Protein AF-0000000087470545 (afdb_homodimer)

Solvent-accessible surface area (backbone atoms only — not comparable to full-atom values): 12170 Å² total; per-residue (Å²): 128,80,77,73,66,50,76,41,87,70,46,72,43,30,20,37,19,49,32,61,38,84,83,52,60,33,33,40,37,21,10,52,58,9,37,29,36,33,25,37,68,86,69,46,81,71,47,74,77,42,80,39,100,50,53,22,38,20,46,28,48,36,67,79,68,50,31,36,37,34,33,54,56,37,28,42,34,40,37,48,71,51,84,87,52,76,70,47,72,48,78,76,51,96,30,47,42,37,23,42,30,45,37,58,71,74,67,37,36,39,39,22,9,57,69,13,28,38,34,38,70,131,80,79,73,65,51,76,43,86,69,44,74,44,31,20,37,19,48,32,61,37,84,81,52,59,32,33,40,37,22,10,52,59,9,38,31,36,34,25,38,68,86,68,44,80,72,47,75,78,42,84,38,98,51,52,22,38,19,46,26,48,36,67,79,68,48,29,34,39,34,34,53,55,36,28,42,33,38,38,47,70,51,84,88,51,78,69,46,71,46,78,75,52,97,30,48,42,36,24,43,29,46,36,58,71,74,68,38,36,39,39,21,9,58,70,13,27,38,34,38,68

Organism: NCBI:txid62062

pLDDT: mean 91.37, std 9.55, range [33.69, 98.12]

Nearest PDB structures (foldseek):
  5n4a-assembly1_A  TM=9.247E-01  e=3.344E-12  Chlamydomonas reinhardtii
  6r60-assembly2_C  TM=8.171E-01  e=3.538E-07  Nostoc punctiforme
  2ymu-assembly2_B  TM=8.362E-01  e=2.186E-06  Nostoc punctiforme
  7bid-assembly1_A  TM=8.303E-01  e=2.186E-06  synthetic construct
  8ovj-assembly1_Sg  TM=8.467E-01  e=8.344E-05  Leishmania major strain Friedlin

Foldseek 3Di:
DPPDDDDAPDDDADWQEKDADPVRQKMWTWFQQFWIWIAGSVGHTDDIDTGDNGGWNEKEAFLVNQWMWTFDWQKIKIGGVDPPDDIDMDGDDPGGWRYWYADNPPRKIWIDDDVHDIDID/DPPDDDDAPDDDADWQEKDADPVRQKMWTWFQQFWIWIAGSVGHTDDIDTRDNGGKNEKEAFLVNQWMWTFDWQKIKIDGVDPPDDIDMDGDDPGGWRYWYADNPPRKIWIDDDVHDIDID

Sequence (242 aa):
MGRIEKSVEAHKGAVLAGRWNYDGTALITAGEDGQIKIWSKTGMLRSTLAQQGSPVYSVAWGPDSDRILYTSGRLLIIKPLQPSAKLLQWKAHDGIILKVDWNSVNDLILSSGEDCKYKVKMGRIEKSVEAHKGAVLAGRWNYDGTALITAGEDGQIKIWSKTGMLRSTLAQQGSPVYSVAWGPDSDRILYTSGRLLIIKPLQPSAKLLQWKAHDGIILKVDWNSVNDLILSSGEDCKYKVK

Secondary structure (DSSP, 8-state):
-----EEEE--SS-EEEEEE-TTSSEEEEEETTSEEEEEETTS-EEEEEEE-SS----EEE-TTSSEEEEEETTEEEEEESSTTS--EEEE--SS-EEEEEE-TTT-PEEEEETTSEEEE-/-----EEEE--SS-EEEEEE-TTSSEEEEEETTSEEEEEETTS-EEEEEEE-SS----EEE-TTSSEEEEEETTEEEEEESSTTS--EEEE--SS-EEEEEE-TTT-PEEEEETTSEEEE-

Radius of gyration: 16.39 Å; Cα contacts (8 Å, |Δi|>4): 752; chains: 2; bounding box: 54×44×38 Å

Structure (mmCIF, N/CA/C/O backbone):
data_AF-0000000087470545-model_v1
#
loop_
_entity.id
_entity.type
_entity.pdbx_description
1 polymer 'Uncharacterized protein'
#
loop_
_atom_site.group_PDB
_atom_site.id
_atom_site.type_symbol
_atom_site.label_atom_id
_atom_site.label_alt_id
_atom_site.label_comp_id
_atom_site.label_asym_id
_atom_site.label_entity_id
_atom_site.label_seq_id
_atom_site.pdbx_PDB_ins_code
_atom_site.Cartn_x
_atom_site.Cartn_y
_atom_site.Cartn_z
_atom_site.occupancy
_atom_site.B_iso_or_equiv
_atom_site.auth_seq_id
_atom_site.auth_comp_id
_atom_site.auth_asym_id
_atom_site.auth_atom_id
_atom_site.pdbx_PDB_model_num
ATOM 1 N N . MET A 1 1 ? -28.734 5.828 -3.109 1 33.69 1 MET A N 1
ATOM 2 C CA . MET A 1 1 ? -28.531 4.418 -3.441 1 33.69 1 MET A CA 1
ATOM 3 C C . MET A 1 1 ? -27.234 3.893 -2.855 1 33.69 1 MET A C 1
ATOM 5 O O . MET A 1 1 ? -26.188 4.543 -2.969 1 33.69 1 MET A O 1
ATOM 9 N N . GLY A 1 2 ? -27.281 3.129 -1.859 1 47.56 2 GLY A N 1
ATOM 10 C CA . GLY A 1 2 ? -26.297 2.684 -0.883 1 47.56 2 GLY A CA 1
ATOM 11 C C . GLY A 1 2 ? -25.047 2.119 -1.517 1 47.56 2 GLY A C 1
ATOM 12 O O . GLY A 1 2 ? -25.125 1.395 -2.512 1 47.56 2 GLY A O 1
ATOM 13 N N . ARG A 1 3 ? -24.078 2.834 -1.722 1 58.19 3 ARG A N 1
ATOM 14 C CA . ARG A 1 3 ? -22.875 2.559 -2.494 1 58.19 3 ARG A CA 1
ATOM 15 C C . ARG A 1 3 ? -22.422 1.11 -2.314 1 58.19 3 ARG A C 1
ATOM 17 O O . ARG A 1 3 ? -22.406 0.596 -1.194 1 58.19 3 ARG A O 1
ATOM 24 N N . ILE A 1 4 ? -22.75 0.188 -3.33 1 62.66 4 ILE A N 1
ATOM 25 C CA . ILE A 1 4 ? -22.484 -1.246 -3.342 1 62.66 4 ILE A CA 1
ATOM 26 C C . ILE A 1 4 ? -21.047 -1.506 -2.922 1 62.66 4 ILE A C 1
ATOM 28 O O . ILE A 1 4 ? -20.109 -0.926 -3.486 1 62.66 4 ILE A O 1
ATOM 32 N N . GLU A 1 5 ? -20.859 -2.107 -1.7 1 82.62 5 GLU A N 1
ATOM 33 C CA . GLU A 1 5 ? -19.594 -2.629 -1.185 1 82.62 5 GLU A CA 1
ATOM 34 C C . GLU A 1 5 ? -19.469 -4.129 -1.446 1 82.62 5 GLU A C 1
ATOM 36 O O . GLU A 1 5 ? -20.406 -4.887 -1.205 1 82.62 5 GLU A O 1
ATOM 41 N N . LYS A 1 6 ? -18.562 -4.508 -2.273 1 90.69 6 LYS A N 1
ATOM 42 C CA . LYS A 1 6 ? -18.188 -5.906 -2.451 1 90.69 6 LYS A CA 1
ATOM 43 C C . LYS A 1 6 ? -17.172 -6.344 -1.396 1 90.69 6 LYS A C 1
ATOM 45 O O . LYS A 1 6 ? -16.25 -5.594 -1.067 1 90.69 6 LYS A O 1
ATOM 50 N N . SER A 1 7 ? -17.359 -7.512 -0.794 1 94.19 7 SER A N 1
ATOM 51 C CA . SER A 1 7 ? -16.438 -8.117 0.174 1 94.19 7 SER A CA 1
ATOM 52 C C . SER A 1 7 ? -16.016 -9.508 -0.268 1 94.19 7 SER A C 1
ATOM 54 O O . SER A 1 7 ? -16.859 -10.344 -0.623 1 94.19 7 SER A O 1
ATOM 56 N N . VAL A 1 8 ? -14.789 -9.773 -0.333 1 96.12 8 VAL A N 1
ATOM 57 C CA . VAL A 1 8 ? -14.258 -11.031 -0.849 1 96.12 8 VAL A CA 1
ATOM 58 C C . VAL A 1 8 ? -13.344 -11.68 0.194 1 96.12 8 VAL A C 1
ATOM 60 O O . VAL A 1 8 ? -12.477 -11.008 0.76 1 96.12 8 VAL A O 1
ATOM 63 N N . GLU A 1 9 ? -13.547 -12.938 0.52 1 95.62 9 GLU A N 1
ATOM 64 C CA . GLU A 1 9 ? -12.594 -13.711 1.312 1 95.62 9 GLU A CA 1
ATOM 65 C C . GLU A 1 9 ? -11.328 -14.008 0.514 1 95.62 9 GLU A C 1
ATOM 67 O O . GLU A 1 9 ? -11.328 -14.867 -0.366 1 95.62 9 GLU A O 1
ATOM 72 N N . ALA A 1 10 ? -10.312 -13.359 0.841 1 95.81 10 ALA A N 1
ATOM 73 C CA . ALA A 1 10 ? -9.188 -13.305 -0.095 1 95.81 10 ALA A CA 1
ATOM 74 C C . ALA A 1 10 ? -8.047 -14.211 0.36 1 95.81 10 ALA A C 1
ATOM 76 O O . ALA A 1 10 ? -7.336 -14.781 -0.466 1 95.81 10 ALA A O 1
ATOM 77 N N . HIS A 1 11 ? -7.801 -14.32 1.651 1 96.12 11 HIS A N 1
ATOM 78 C CA . HIS A 1 11 ? -6.613 -15.008 2.137 1 96.12 11 HIS A CA 1
ATOM 79 C C . HIS A 1 11 ? -6.906 -15.773 3.424 1 96.12 11 HIS A C 1
ATOM 81 O O . HIS A 1 11 ? -7.898 -15.5 4.102 1 96.12 11 HIS A O 1
ATOM 87 N N . LYS A 1 12 ? -6.004 -16.828 3.594 1 94.19 12 LYS A N 1
ATOM 88 C CA . LYS A 1 12 ? -5.973 -17.453 4.91 1 94.19 12 LYS A CA 1
ATOM 89 C C . LYS A 1 12 ? -5.113 -16.656 5.883 1 94.19 12 LYS A C 1
ATOM 91 O O . LYS A 1 12 ? -3.889 -16.781 5.891 1 94.19 12 LYS A O 1
ATOM 96 N N . GLY A 1 13 ? -5.797 -15.68 6.629 1 95.44 13 GLY A N 1
ATOM 97 C CA . GLY A 1 13 ? -5.133 -14.719 7.492 1 95.44 13 GLY A CA 1
ATOM 98 C C . GLY A 1 13 ? -5.312 -13.281 7.031 1 95.44 13 GLY A C 1
ATOM 99 O O . GLY A 1 13 ? -6.125 -13.008 6.148 1 95.44 13 GLY A O 1
ATOM 100 N N . ALA A 1 14 ? -4.578 -12.43 7.621 1 96.88 14 ALA A N 1
ATOM 101 C CA . ALA A 1 14 ? -4.734 -11.008 7.324 1 96.88 14 ALA A CA 1
ATOM 102 C C . ALA A 1 14 ? -4.344 -10.703 5.879 1 96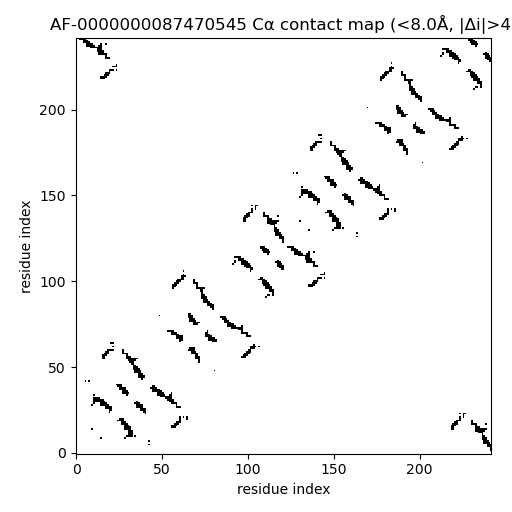.88 14 ALA A C 1
ATOM 104 O O . ALA A 1 14 ? -3.375 -11.266 5.363 1 96.88 14 ALA A O 1
ATOM 105 N N . VAL A 1 15 ? -5.082 -9.844 5.238 1 97.75 15 VAL A N 1
ATOM 106 C CA . VAL A 1 15 ? -4.703 -9.273 3.949 1 97.75 15 VAL A CA 1
ATOM 107 C C . VAL A 1 15 ? -3.82 -8.047 4.168 1 97.75 15 VAL A C 1
ATOM 109 O O . VAL A 1 15 ? -4.297 -7.004 4.621 1 97.75 15 VAL A O 1
ATOM 112 N N . LEU A 1 16 ? -2.561 -8.148 3.807 1 97.75 16 LEU A N 1
ATOM 113 C CA . LEU A 1 16 ? -1.554 -7.168 4.203 1 97.75 16 LEU A CA 1
ATOM 114 C C . LEU A 1 16 ? -1.358 -6.117 3.111 1 97.75 16 LEU A C 1
ATOM 116 O O . LEU A 1 16 ? -0.819 -5.039 3.371 1 97.75 16 LEU A O 1
ATOM 120 N N . ALA A 1 17 ? -1.753 -6.477 1.925 1 98.12 17 ALA A N 1
ATOM 121 C CA . ALA A 1 17 ? -1.599 -5.555 0.801 1 98.12 17 ALA A CA 1
ATOM 122 C C . ALA A 1 17 ? -2.727 -5.73 -0.21 1 98.12 17 ALA A C 1
ATOM 124 O O . ALA A 1 17 ? -3.307 -6.812 -0.323 1 98.12 17 ALA A O 1
ATOM 125 N N . GLY A 1 18 ? -2.975 -4.688 -0.961 1 97.5 18 GLY A N 1
ATOM 126 C CA . GLY A 1 18 ? -3.963 -4.629 -2.027 1 97.5 18 GLY A CA 1
ATOM 127 C C . GLY A 1 18 ? -3.779 -3.436 -2.947 1 97.5 18 GLY A C 1
ATOM 128 O O . GLY A 1 18 ? -3.531 -2.32 -2.484 1 97.5 18 GLY A O 1
ATOM 129 N N . ARG A 1 19 ? -3.873 -3.693 -4.191 1 97.12 19 ARG A N 1
ATOM 130 C CA . ARG A 1 19 ? -3.697 -2.617 -5.164 1 97.12 19 ARG A CA 1
ATOM 131 C C . ARG A 1 19 ? -4.562 -2.848 -6.398 1 97.12 19 ARG A C 1
ATOM 133 O O . ARG A 1 19 ? -4.625 -3.961 -6.918 1 97.12 19 ARG A O 1
ATOM 140 N N . TRP A 1 20 ? -5.16 -1.755 -6.82 1 94.44 20 TRP A N 1
ATOM 141 C CA . TRP A 1 20 ? -5.719 -1.735 -8.172 1 94.44 20 TRP A CA 1
ATOM 142 C C . TRP A 1 20 ? -4.613 -1.632 -9.211 1 94.44 20 TRP A C 1
ATOM 144 O O . TRP A 1 20 ? -3.605 -0.951 -9 1 94.44 20 TRP A O 1
ATOM 154 N N . ASN A 1 21 ? -4.883 -2.295 -10.336 1 92.31 21 ASN A N 1
ATOM 155 C CA . ASN A 1 21 ? -4.023 -1.93 -11.453 1 92.31 21 ASN A CA 1
ATOM 156 C C . ASN A 1 21 ? -4.426 -0.589 -12.055 1 92.31 21 ASN A C 1
ATOM 158 O O . ASN A 1 21 ? -5.445 -0.012 -11.672 1 92.31 21 ASN A O 1
ATOM 162 N N . TYR A 1 22 ? -3.594 -0.131 -12.953 1 86.5 22 TYR A N 1
ATOM 163 C CA . TYR A 1 22 ? -3.713 1.249 -13.414 1 86.5 22 TYR A CA 1
ATOM 164 C C . TYR A 1 22 ? -5.09 1.51 -14.008 1 86.5 22 TYR A C 1
ATOM 166 O O . TYR A 1 22 ? -5.742 2.502 -13.672 1 86.5 22 TYR A O 1
ATOM 174 N N . ASP A 1 23 ? -5.598 0.6 -14.797 1 87.06 23 ASP A N 1
ATOM 175 C CA . ASP A 1 23 ? -6.848 0.857 -15.508 1 87.06 23 ASP A CA 1
ATOM 176 C C . ASP A 1 23 ? -8.047 0.387 -14.695 1 87.06 23 ASP A C 1
ATOM 178 O O . ASP A 1 23 ? -9.188 0.473 -15.148 1 87.06 23 ASP A O 1
ATOM 182 N N . GLY A 1 24 ? -7.785 -0.151 -13.516 1 89.56 24 GLY A N 1
ATOM 183 C CA . GLY A 1 24 ? -8.859 -0.493 -12.602 1 89.56 24 GLY A CA 1
ATOM 184 C C . GLY A 1 24 ? -9.602 -1.761 -12.992 1 89.56 24 GLY A C 1
ATOM 185 O O . GLY A 1 24 ? -10.75 -1.965 -12.594 1 89.56 24 GLY A O 1
ATOM 186 N N . THR A 1 25 ? -8.953 -2.664 -13.773 1 91.06 25 THR A N 1
ATOM 187 C CA . THR A 1 25 ? -9.625 -3.863 -14.273 1 91.06 25 THR A CA 1
ATOM 188 C C . THR A 1 25 ? -9.25 -5.078 -13.422 1 91.06 25 THR A C 1
ATOM 190 O O . THR A 1 25 ? -9.891 -6.125 -13.516 1 91.06 25 THR A O 1
ATOM 193 N N . ALA A 1 26 ? -8.266 -4.902 -12.602 1 93.69 26 ALA A N 1
ATOM 194 C CA . ALA A 1 26 ? -7.812 -6.008 -11.766 1 93.69 26 ALA A CA 1
ATOM 195 C C . ALA A 1 26 ? -7.273 -5.5 -10.43 1 93.69 26 ALA A C 1
ATOM 197 O O . ALA A 1 26 ? -6.914 -4.328 -10.305 1 93.69 26 ALA A O 1
ATOM 198 N N . LEU A 1 27 ? -7.332 -6.484 -9.477 1 95.38 27 LEU A N 1
ATOM 199 C CA . LEU A 1 27 ? -6.781 -6.254 -8.148 1 95.38 27 LEU A CA 1
ATOM 200 C C . LEU A 1 27 ? -5.734 -7.305 -7.801 1 95.38 27 LEU A C 1
ATOM 202 O O . LEU A 1 27 ? -5.895 -8.484 -8.133 1 95.38 27 LEU A O 1
ATOM 206 N N . ILE A 1 28 ? -4.66 -6.828 -7.188 1 97.06 28 ILE A N 1
ATOM 207 C CA . ILE A 1 28 ? -3.693 -7.77 -6.633 1 97.06 28 ILE A CA 1
ATOM 208 C C . ILE A 1 28 ? -3.701 -7.68 -5.109 1 97.06 28 ILE A C 1
ATOM 210 O O . ILE A 1 28 ? -3.816 -6.586 -4.547 1 97.06 28 ILE A O 1
ATOM 214 N N . THR A 1 29 ? -3.734 -8.797 -4.398 1 97.81 29 THR A N 1
ATOM 215 C CA . THR A 1 29 ? -3.662 -8.836 -2.941 1 97.81 29 THR A CA 1
ATOM 216 C C . THR A 1 29 ? -2.498 -9.703 -2.48 1 97.81 29 THR A C 1
ATOM 218 O O . THR A 1 29 ? -2.049 -10.594 -3.213 1 97.81 29 THR A O 1
ATOM 221 N N . ALA A 1 30 ? -2.004 -9.406 -1.33 1 97.69 30 ALA A N 1
ATOM 222 C CA . ALA A 1 30 ? -1.008 -10.219 -0.635 1 97.69 30 ALA A CA 1
ATOM 223 C C . ALA A 1 30 ? -1.371 -10.391 0.837 1 97.69 30 ALA A C 1
ATOM 225 O O . ALA A 1 30 ? -2.033 -9.531 1.424 1 97.69 30 ALA A O 1
ATOM 226 N N . GLY A 1 31 ? -0.902 -11.492 1.371 1 96.5 31 GLY A N 1
ATOM 227 C CA . GLY A 1 31 ? -1.385 -11.766 2.715 1 96.5 31 GLY A CA 1
ATOM 228 C C . GLY A 1 31 ? -0.366 -12.484 3.58 1 96.5 31 GLY A C 1
ATOM 229 O O . GLY A 1 31 ? 0.763 -12.727 3.148 1 96.5 31 GLY A O 1
ATOM 230 N N . GLU A 1 32 ? -0.83 -12.703 4.762 1 95.75 32 GLU A N 1
ATOM 231 C CA . GLU A 1 32 ? -0.058 -13.438 5.762 1 95.75 32 GLU A CA 1
ATOM 232 C C . GLU A 1 32 ? 0.159 -14.883 5.34 1 95.75 32 GLU A C 1
ATOM 234 O O . GLU A 1 32 ? 1.078 -15.547 5.824 1 95.75 32 GLU A O 1
ATOM 239 N N . ASP A 1 33 ? -0.663 -15.398 4.5 1 94 33 ASP A N 1
ATOM 240 C CA . ASP A 1 33 ? -0.56 -16.781 4.039 1 94 33 ASP A CA 1
ATOM 241 C C . ASP A 1 33 ? 0.567 -16.938 3.021 1 94 33 ASP A C 1
ATOM 243 O O . ASP A 1 33 ? 0.815 -18.047 2.529 1 94 33 ASP A O 1
ATOM 247 N N . GLY A 1 34 ? 1.212 -15.852 2.613 1 94.81 34 GLY A N 1
ATOM 248 C CA . GLY A 1 34 ? 2.346 -15.891 1.704 1 94.81 34 GLY A CA 1
ATOM 249 C C . GLY A 1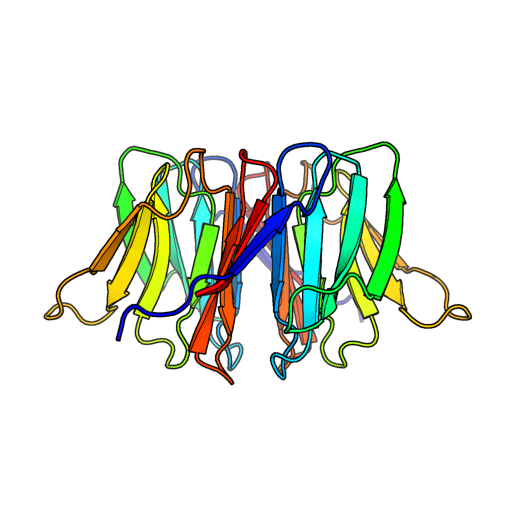 34 ? 1.938 -15.953 0.244 1 94.81 34 GLY A C 1
ATOM 250 O O . GLY A 1 34 ? 2.771 -16.203 -0.628 1 94.81 34 GLY A O 1
ATOM 251 N N . GLN A 1 35 ? 0.692 -15.727 0.02 1 95.5 35 GLN A N 1
ATOM 252 C CA . GLN A 1 35 ? 0.202 -15.781 -1.354 1 95.5 35 GLN A CA 1
ATOM 253 C C . GLN A 1 35 ? 0.027 -14.383 -1.937 1 95.5 35 GLN A C 1
ATOM 255 O O . GLN A 1 35 ? -0.265 -13.438 -1.208 1 95.5 35 GLN A O 1
ATOM 260 N N . ILE A 1 36 ? 0.274 -14.328 -3.219 1 97.25 36 ILE A N 1
ATOM 261 C CA . ILE A 1 36 ? -0.104 -13.172 -4.031 1 97.25 36 ILE A CA 1
ATOM 262 C C . ILE A 1 36 ? -1.157 -13.586 -5.059 1 97.25 36 ILE A C 1
ATOM 264 O O . ILE A 1 36 ? -0.954 -14.539 -5.812 1 97.25 36 ILE A O 1
ATOM 268 N N . LYS A 1 37 ? -2.254 -12.883 -5.027 1 96.94 37 LYS A N 1
ATOM 269 C CA . LYS A 1 37 ? -3.389 -13.273 -5.859 1 96.94 37 LYS A CA 1
ATOM 270 C C . LYS A 1 37 ? -3.848 -12.109 -6.734 1 96.94 37 LYS A C 1
ATOM 272 O O . LYS A 1 37 ? -3.834 -10.953 -6.301 1 96.94 37 LYS A O 1
ATOM 277 N N . ILE A 1 38 ? -4.289 -12.453 -7.902 1 96.5 38 ILE A N 1
ATOM 278 C CA . ILE A 1 38 ? -4.883 -11.477 -8.812 1 96.5 38 ILE A CA 1
ATOM 279 C C . ILE A 1 38 ? -6.375 -11.766 -8.969 1 96.5 38 ILE A C 1
ATOM 281 O O . ILE A 1 38 ? -6.777 -12.914 -9.156 1 96.5 38 ILE A O 1
ATOM 285 N N . TRP A 1 39 ? -7.094 -10.719 -8.891 1 97.19 39 TRP A N 1
ATOM 286 C CA . TRP A 1 39 ? -8.555 -10.797 -8.953 1 97.19 39 TRP A CA 1
ATOM 287 C C . TRP A 1 39 ? -9.086 -9.953 -10.109 1 97.19 39 TRP A C 1
ATOM 289 O O . TRP A 1 39 ? -8.523 -8.906 -10.43 1 97.19 39 TRP A O 1
ATOM 299 N N . SER A 1 40 ? -10.211 -10.359 -10.625 1 95.31 40 SER A N 1
ATOM 300 C CA . SER A 1 40 ? -10.938 -9.508 -11.562 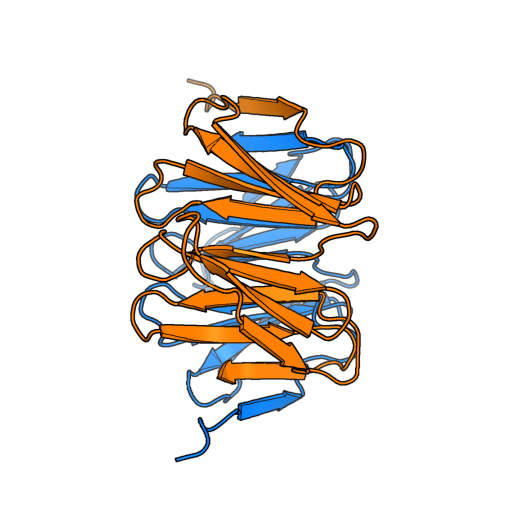1 95.31 40 SER A CA 1
ATOM 301 C C . SER A 1 40 ? -11.648 -8.367 -10.836 1 95.31 40 SER A C 1
ATOM 303 O O . SER A 1 40 ? -11.773 -8.383 -9.609 1 95.31 40 SER A O 1
ATOM 305 N N . LYS A 1 41 ? -12.07 -7.465 -11.555 1 91.31 41 LYS A N 1
ATOM 306 C CA . LYS A 1 41 ? -12.805 -6.332 -11.016 1 91.31 41 LYS A CA 1
ATOM 307 C C . LYS A 1 41 ? -14.062 -6.797 -10.281 1 91.31 41 LYS A C 1
ATOM 309 O O . LYS A 1 41 ? -14.484 -6.168 -9.305 1 91.31 41 LYS A O 1
ATOM 314 N N . THR A 1 42 ? -14.547 -7.914 -10.703 1 90.94 42 THR A N 1
ATOM 315 C CA . THR A 1 42 ? -15.797 -8.398 -10.133 1 90.94 42 THR A CA 1
ATOM 316 C C . THR A 1 42 ? -15.531 -9.328 -8.953 1 90.94 42 THR A C 1
ATOM 318 O O . THR A 1 42 ? -16.469 -9.883 -8.367 1 90.94 42 THR A O 1
ATOM 321 N N . GLY A 1 43 ? -14.289 -9.547 -8.617 1 93.62 43 GLY A N 1
ATOM 322 C CA . GLY A 1 43 ? -13.969 -10.297 -7.414 1 93.62 43 GLY A CA 1
ATOM 323 C C . GLY A 1 43 ? -13.688 -11.766 -7.684 1 93.62 43 GLY A C 1
ATOM 324 O O . GLY A 1 43 ? -13.664 -12.578 -6.754 1 93.62 43 GLY A O 1
ATOM 325 N N . MET A 1 44 ? -13.508 -12.078 -8.938 1 95.5 44 MET A N 1
ATOM 326 C CA . MET A 1 44 ? -13.148 -13.445 -9.281 1 95.5 44 MET A CA 1
ATOM 327 C C . MET A 1 44 ? -11.633 -13.633 -9.242 1 95.5 44 MET A C 1
ATOM 329 O O . MET A 1 44 ? -10.883 -12.797 -9.75 1 95.5 44 MET A O 1
ATOM 333 N N . LEU A 1 45 ? -11.25 -14.773 -8.656 1 96.19 45 LEU A N 1
ATOM 334 C CA . LEU A 1 45 ? -9.82 -15.07 -8.625 1 96.19 45 LEU A CA 1
ATOM 335 C C . LEU A 1 45 ? -9.305 -15.438 -10.008 1 96.19 45 LEU A C 1
ATOM 337 O O . LEU A 1 45 ? -9.797 -16.375 -10.633 1 96.19 45 LEU A O 1
ATOM 341 N N . ARG A 1 46 ? -8.32 -14.711 -10.438 1 95.12 46 ARG A N 1
ATOM 342 C CA . ARG A 1 46 ? -7.758 -14.953 -11.758 1 95.12 46 ARG A CA 1
ATOM 343 C C . ARG A 1 46 ? -6.512 -15.828 -11.664 1 95.12 46 ARG A C 1
ATOM 345 O O . ARG A 1 46 ? -6.305 -16.703 -12.508 1 95.12 46 ARG A O 1
ATOM 352 N N . SER A 1 47 ? -5.68 -15.547 -10.727 1 93.19 47 SER A N 1
ATOM 353 C CA . SER A 1 47 ? -4.402 -16.234 -10.625 1 93.19 47 SER A CA 1
ATOM 354 C C . SER A 1 47 ? -3.834 -16.141 -9.211 1 93.19 47 SER A C 1
ATOM 356 O O . SER A 1 47 ? -4.176 -15.227 -8.461 1 93.19 47 SER A O 1
ATOM 358 N N . THR A 1 48 ? -3.055 -17.078 -8.82 1 93.25 48 THR A N 1
ATOM 359 C CA . THR A 1 48 ? -2.201 -17.047 -7.637 1 93.25 48 THR A CA 1
ATOM 360 C C . THR A 1 48 ? -0.727 -17.078 -8.031 1 93.25 48 THR A C 1
ATOM 362 O O . THR A 1 48 ? -0.277 -18.016 -8.688 1 93.25 48 THR A O 1
ATOM 365 N N . LEU A 1 49 ? 0.033 -16.094 -7.762 1 87.75 49 LEU A N 1
ATOM 366 C CA . LEU A 1 49 ? 1.367 -15.898 -8.32 1 87.75 49 LEU A CA 1
ATOM 367 C C . LEU A 1 49 ? 2.432 -16.469 -7.395 1 87.75 49 LEU A C 1
ATOM 369 O O . LEU A 1 49 ? 3.457 -16.984 -7.859 1 87.75 49 LEU A O 1
ATOM 373 N N . ALA A 1 50 ? 2.479 -16.016 -6.148 1 74 50 ALA A N 1
ATOM 374 C CA . ALA A 1 50 ? 3.564 -16.438 -5.262 1 74 50 ALA A CA 1
ATOM 375 C C . ALA A 1 50 ? 3.027 -17.203 -4.062 1 74 50 ALA A C 1
ATOM 377 O O . ALA A 1 50 ? 1.923 -16.938 -3.584 1 74 50 ALA A O 1
ATOM 378 N N . GLN A 1 51 ? 3.68 -18.25 -3.945 1 70.19 51 GLN A N 1
ATOM 379 C CA . GLN A 1 51 ? 3.535 -18.969 -2.684 1 70.19 51 GLN A CA 1
ATOM 380 C C . GLN A 1 51 ? 4.879 -19.109 -1.974 1 70.19 51 GLN A C 1
ATOM 382 O O . GLN A 1 51 ? 5.758 -19.844 -2.439 1 70.19 51 GLN A O 1
ATOM 387 N N . GLN A 1 52 ? 4.977 -18.031 -1.16 1 74.62 52 GLN A N 1
ATOM 388 C CA . GLN A 1 52 ? 6.18 -18.203 -0.352 1 74.62 52 GLN A CA 1
ATOM 389 C C . GLN A 1 52 ? 5.828 -18.469 1.108 1 74.62 52 GLN A C 1
ATOM 391 O O . GLN A 1 52 ? 4.695 -18.234 1.533 1 74.62 52 GLN A O 1
ATOM 396 N N . GLY A 1 53 ? 6.41 -19.344 1.674 1 83.38 53 GLY A N 1
ATOM 397 C CA . GLY A 1 53 ? 6.207 -19.812 3.037 1 83.38 53 GLY A CA 1
ATOM 398 C C . GLY A 1 53 ? 6.152 -18.688 4.051 1 83.38 53 GLY A C 1
ATOM 399 O O . GLY A 1 53 ? 5.816 -18.906 5.215 1 83.38 53 GLY A O 1
ATOM 400 N N . SER A 1 54 ? 6.418 -17.406 3.701 1 91.69 54 SER A N 1
ATOM 401 C CA . SER A 1 54 ? 6.41 -16.281 4.637 1 91.69 54 SER A CA 1
ATOM 402 C C . SER A 1 54 ? 5.438 -15.195 4.188 1 91.69 54 SER A C 1
ATOM 404 O O . SER A 1 54 ? 5.086 -15.117 3.01 1 91.69 54 SER A O 1
ATOM 406 N N . PRO A 1 55 ? 4.965 -14.383 5.137 1 94.94 55 PRO A N 1
ATOM 407 C CA . PRO A 1 55 ? 4.035 -13.305 4.789 1 94.94 55 PRO A CA 1
ATOM 408 C C . PRO A 1 55 ? 4.59 -12.367 3.725 1 94.94 55 PRO A C 1
ATOM 410 O O . PRO A 1 55 ? 5.789 -12.07 3.725 1 94.94 55 PRO A O 1
ATOM 413 N N . VAL A 1 56 ? 3.771 -11.906 2.842 1 96.69 56 VAL A N 1
ATOM 414 C CA . VAL A 1 56 ? 4.078 -10.852 1.883 1 96.69 56 VAL A CA 1
ATOM 415 C C . VAL A 1 56 ? 3.438 -9.539 2.336 1 96.69 56 VAL A C 1
ATOM 417 O O . VAL A 1 56 ? 2.219 -9.375 2.248 1 96.69 56 VAL A O 1
ATOM 420 N N . TYR A 1 57 ? 4.219 -8.57 2.643 1 97 57 TYR A N 1
ATOM 421 C CA . TYR A 1 57 ? 3.717 -7.379 3.312 1 97 57 TYR A CA 1
ATOM 422 C C . TYR A 1 57 ? 3.211 -6.359 2.299 1 97 57 TYR A C 1
ATOM 424 O O . TYR A 1 57 ? 2.35 -5.535 2.615 1 97 57 TYR A O 1
ATOM 432 N N . SER A 1 58 ? 3.787 -6.375 1.145 1 97.94 58 SER A N 1
ATOM 433 C CA . SER A 1 58 ? 3.385 -5.371 0.166 1 97.94 58 SER A CA 1
ATOM 434 C C . SER A 1 58 ? 3.588 -5.875 -1.259 1 97.94 58 SER A C 1
ATOM 436 O O . SER A 1 58 ? 4.473 -6.695 -1.513 1 97.94 58 SER A O 1
ATOM 438 N N . VAL A 1 59 ? 2.75 -5.336 -2.133 1 97.5 59 VAL A N 1
ATOM 439 C CA . VAL A 1 59 ? 2.799 -5.648 -3.557 1 97.5 59 VAL A CA 1
ATOM 440 C C . VAL A 1 59 ? 2.344 -4.438 -4.367 1 97.5 59 VAL A C 1
ATOM 442 O O . VAL A 1 59 ? 1.534 -3.637 -3.896 1 97.5 59 VAL A O 1
ATOM 445 N N . ALA A 1 60 ? 2.842 -4.254 -5.5 1 97.06 60 ALA A N 1
ATOM 446 C CA . ALA A 1 60 ? 2.463 -3.182 -6.414 1 97.06 60 ALA A CA 1
ATOM 447 C C . ALA A 1 60 ? 2.561 -3.641 -7.867 1 97.06 60 ALA A C 1
ATOM 449 O O . ALA A 1 60 ? 3.383 -4.496 -8.203 1 97.06 60 ALA A O 1
ATOM 450 N N . TRP A 1 61 ? 1.694 -3.059 -8.672 1 95.75 61 TRP A N 1
ATOM 451 C CA . TRP A 1 61 ? 1.78 -3.289 -10.109 1 95.75 61 TRP A CA 1
ATOM 452 C C . TRP A 1 61 ? 2.953 -2.523 -10.711 1 95.75 61 TRP A C 1
ATOM 454 O O . TRP A 1 61 ? 3.225 -1.384 -10.328 1 95.75 61 TRP A O 1
ATOM 464 N N . GLY A 1 62 ? 3.572 -3.145 -11.641 1 94.19 62 GLY A N 1
ATOM 465 C CA . GLY A 1 62 ? 4.496 -2.402 -12.484 1 94.19 62 GLY A CA 1
ATOM 466 C C . GLY A 1 62 ? 3.797 -1.476 -13.461 1 94.19 62 GLY A C 1
ATOM 467 O O . GLY A 1 62 ? 2.568 -1.499 -13.578 1 94.19 62 GLY A O 1
ATOM 468 N N . PRO A 1 63 ? 4.59 -0.631 -14.148 1 88.19 63 PRO A N 1
ATOM 469 C CA . PRO A 1 63 ? 4.02 0.388 -15.031 1 88.19 63 PRO A CA 1
ATOM 470 C C . PRO A 1 63 ? 3.207 -0.212 -16.188 1 88.19 63 PRO A C 1
ATOM 472 O O . PRO A 1 63 ? 2.254 0.408 -16.656 1 88.19 63 PRO A O 1
ATOM 475 N N . ASP A 1 64 ? 3.516 -1.389 -16.641 1 83.19 64 ASP A N 1
ATOM 476 C CA . ASP A 1 64 ? 2.811 -1.972 -17.781 1 83.19 64 ASP A CA 1
ATOM 477 C C . ASP A 1 64 ? 1.908 -3.121 -17.344 1 83.19 64 ASP A C 1
ATOM 479 O O . ASP A 1 64 ? 1.401 -3.877 -18.172 1 83.19 64 ASP A O 1
ATOM 483 N N . SER A 1 65 ? 1.712 -3.342 -16.094 1 82.56 65 SER A N 1
ATOM 484 C CA . SER A 1 65 ? 0.873 -4.355 -15.461 1 82.56 65 SER A CA 1
ATOM 485 C C . SER A 1 65 ? 1.3 -5.762 -15.875 1 82.56 65 SER A C 1
ATOM 487 O O . SER A 1 65 ? 0.511 -6.703 -15.789 1 82.56 65 SER A O 1
ATOM 489 N N . ASP A 1 66 ? 2.523 -5.871 -16.438 1 87.88 66 ASP A N 1
ATOM 490 C CA . ASP A 1 66 ? 3.037 -7.18 -16.828 1 87.88 66 ASP A CA 1
ATOM 491 C C . ASP A 1 66 ? 4.023 -7.715 -15.789 1 87.88 66 ASP A C 1
ATOM 493 O O . ASP A 1 66 ? 4.559 -8.812 -15.945 1 87.88 66 ASP A O 1
ATOM 497 N N . ARG A 1 67 ? 4.262 -6.977 -14.875 1 93.5 67 ARG A N 1
ATOM 498 C CA . ARG A 1 67 ? 5.117 -7.367 -13.766 1 93.5 67 ARG A CA 1
ATOM 499 C C . ARG A 1 67 ? 4.555 -6.863 -12.438 1 93.5 67 ARG A C 1
ATOM 501 O O . ARG A 1 67 ? 3.799 -5.887 -12.406 1 93.5 67 ARG A O 1
ATOM 508 N N . ILE A 1 68 ? 4.988 -7.547 -11.398 1 95.19 68 ILE A N 1
ATOM 509 C CA . ILE A 1 68 ? 4.641 -7.078 -10.062 1 95.19 68 ILE A CA 1
ATOM 510 C C . ILE A 1 68 ? 5.91 -6.914 -9.227 1 95.19 68 ILE A C 1
ATOM 512 O O . ILE A 1 68 ? 6.93 -7.555 -9.5 1 95.19 68 ILE A O 1
ATOM 516 N N . LEU A 1 69 ? 5.863 -5.984 -8.305 1 96.62 69 LEU A N 1
ATOM 517 C CA . LEU A 1 69 ? 6.867 -5.758 -7.273 1 96.62 69 LEU A CA 1
ATOM 518 C C . LEU A 1 69 ? 6.348 -6.195 -5.906 1 96.62 69 LEU A C 1
ATOM 520 O O . LEU A 1 69 ? 5.234 -5.832 -5.516 1 96.62 69 LEU A O 1
ATOM 524 N N . TYR A 1 70 ? 7.051 -7.043 -5.199 1 97 70 TYR A N 1
ATOM 525 C CA . TYR A 1 70 ? 6.633 -7.418 -3.855 1 97 70 TYR A CA 1
ATOM 526 C C . TYR A 1 70 ? 7.836 -7.625 -2.945 1 97 70 TYR A C 1
ATOM 528 O O . TYR A 1 70 ? 8.984 -7.555 -3.396 1 97 70 TYR A O 1
ATOM 536 N N . THR A 1 71 ? 7.527 -7.773 -1.688 1 96 71 THR A N 1
ATOM 537 C CA . THR A 1 71 ? 8.578 -7.812 -0.678 1 96 71 THR A CA 1
ATOM 538 C C . THR A 1 71 ? 8.75 -9.227 -0.128 1 96 71 THR A C 1
ATOM 540 O O . THR A 1 71 ? 7.777 -9.977 -0.015 1 96 71 THR A O 1
ATOM 543 N N . SER A 1 72 ? 9.922 -9.594 0.238 1 93 72 SER A N 1
ATOM 544 C CA . SER A 1 72 ? 10.297 -10.781 1.009 1 93 72 SER A CA 1
ATOM 545 C C . SER A 1 72 ? 11.383 -10.453 2.025 1 93 72 SER A C 1
ATOM 547 O O . SER A 1 72 ? 12.57 -10.484 1.7 1 93 72 SER A O 1
ATOM 549 N N . GLY A 1 73 ? 10.898 -10.219 3.262 1 91.94 73 GLY A N 1
ATOM 550 C CA . GLY A 1 73 ? 11.859 -9.742 4.242 1 91.94 73 GLY A CA 1
ATOM 551 C C . GLY A 1 73 ? 12.469 -8.398 3.873 1 91.94 73 GLY A C 1
ATOM 552 O O . GLY A 1 73 ? 11.766 -7.391 3.805 1 91.94 73 GLY A O 1
ATOM 553 N N . ARG A 1 74 ? 13.805 -8.523 3.518 1 93.69 74 ARG A N 1
ATOM 554 C CA . ARG A 1 74 ? 14.531 -7.305 3.188 1 93.69 74 ARG A CA 1
ATOM 555 C C . ARG A 1 74 ? 14.711 -7.164 1.68 1 93.69 74 ARG A C 1
ATOM 557 O O . ARG A 1 74 ? 15.398 -6.258 1.213 1 93.69 74 ARG A O 1
ATOM 564 N N . LEU A 1 75 ? 14.086 -8.016 0.976 1 94.12 75 LEU A N 1
ATOM 565 C CA . LEU A 1 75 ? 14.281 -8.07 -0.468 1 94.12 75 LEU A CA 1
ATOM 566 C C . LEU A 1 75 ? 13.102 -7.441 -1.201 1 94.12 75 LEU A C 1
ATOM 568 O O . LEU A 1 75 ? 11.953 -7.621 -0.799 1 94.12 75 LEU A O 1
ATOM 572 N N . LEU A 1 76 ? 13.484 -6.746 -2.23 1 96.62 76 LEU A N 1
ATOM 573 C CA . LEU A 1 76 ? 12.523 -6.41 -3.271 1 96.62 76 LEU A CA 1
ATOM 574 C C . LEU A 1 76 ? 12.586 -7.41 -4.418 1 96.62 76 LEU A C 1
ATOM 576 O O . LEU A 1 76 ? 13.672 -7.812 -4.836 1 96.62 76 LEU A O 1
ATOM 580 N N . ILE A 1 77 ? 11.438 -7.816 -4.859 1 95.06 77 ILE A N 1
ATOM 581 C CA . ILE A 1 77 ? 11.375 -8.805 -5.926 1 95.06 77 ILE A CA 1
ATOM 582 C C . ILE A 1 77 ? 10.469 -8.297 -7.047 1 95.06 77 ILE A C 1
ATOM 584 O O . ILE A 1 77 ? 9.336 -7.875 -6.797 1 95.06 77 ILE A O 1
ATOM 588 N N . ILE A 1 78 ? 10.977 -8.281 -8.242 1 95.06 78 ILE A N 1
ATOM 589 C CA . ILE A 1 78 ? 10.156 -8.039 -9.422 1 95.06 78 ILE A CA 1
ATOM 590 C C . ILE A 1 78 ? 9.891 -9.352 -10.148 1 95.06 78 ILE A C 1
ATOM 592 O O . ILE A 1 78 ? 10.82 -10.055 -10.539 1 95.06 78 ILE A O 1
ATOM 596 N N . LYS A 1 79 ? 8.641 -9.609 -10.305 1 93.62 79 LYS A N 1
ATOM 597 C CA . LYS A 1 79 ? 8.219 -10.844 -10.969 1 93.62 79 LYS A CA 1
ATOM 598 C C . LYS A 1 79 ? 7.418 -10.539 -12.234 1 93.62 79 LYS A C 1
ATOM 600 O O . LYS A 1 79 ? 6.352 -9.922 -12.164 1 93.62 79 LYS A O 1
ATOM 605 N N . PRO A 1 80 ? 7.953 -11.031 -13.391 1 92.31 80 PRO A N 1
ATOM 606 C CA . PRO A 1 80 ? 7.117 -10.953 -14.594 1 92.31 80 PRO A CA 1
ATOM 607 C C . PRO A 1 80 ? 5.902 -11.883 -14.516 1 92.31 80 PRO A C 1
ATOM 609 O O . PRO A 1 80 ? 5.984 -12.969 -13.945 1 92.31 80 PRO A O 1
ATOM 612 N N . LEU A 1 81 ? 4.809 -11.453 -15.023 1 89.75 81 LEU A N 1
ATOM 613 C CA . LEU A 1 81 ? 3.604 -12.266 -15.016 1 89.75 81 LEU A CA 1
ATOM 614 C C . LEU A 1 81 ? 3.623 -13.273 -16.156 1 89.75 81 LEU A C 1
ATOM 616 O O . LEU A 1 81 ? 2.85 -14.234 -16.172 1 89.75 81 LEU A O 1
ATOM 620 N N . GLN A 1 82 ? 4.453 -13.016 -17.062 1 83.81 82 GLN A N 1
ATOM 621 C CA . GLN A 1 82 ? 4.668 -13.969 -18.141 1 83.81 82 GLN A CA 1
ATOM 622 C C . GLN A 1 82 ? 5.648 -15.062 -17.719 1 83.81 82 GLN A C 1
ATOM 624 O O . GLN A 1 82 ? 6.684 -14.773 -17.125 1 83.81 82 GLN A O 1
ATOM 629 N N . PRO A 1 83 ? 5.328 -16.281 -17.906 1 74.25 83 PRO A N 1
ATOM 630 C CA . PRO A 1 83 ? 6.078 -17.438 -17.406 1 74.25 83 PRO A CA 1
ATOM 631 C C . PRO A 1 83 ? 7.531 -17.453 -17.875 1 74.25 83 PRO A C 1
ATOM 633 O O . PRO A 1 83 ? 8.414 -17.906 -17.156 1 74.25 83 PRO A O 1
ATOM 636 N N . SER A 1 84 ? 7.895 -16.938 -18.906 1 77.81 84 SER A N 1
ATOM 637 C CA . SER A 1 84 ? 9.219 -17.188 -19.469 1 77.81 84 SER A CA 1
ATOM 638 C C . SER A 1 84 ? 10.234 -16.172 -18.953 1 77.81 84 SER A C 1
ATOM 640 O O . SER A 1 84 ? 11.438 -16.328 -19.172 1 77.81 84 SER A O 1
ATOM 642 N N . ALA A 1 85 ? 9.883 -15.344 -18.203 1 79.75 85 ALA A N 1
ATOM 643 C CA . ALA A 1 85 ? 10.812 -14.281 -17.812 1 79.75 85 ALA A CA 1
ATOM 644 C C . ALA A 1 85 ? 11.336 -14.508 -16.406 1 79.75 85 ALA A C 1
ATOM 646 O O . ALA A 1 85 ? 10.625 -15.031 -15.547 1 79.75 85 ALA A O 1
ATOM 647 N N . LYS A 1 86 ? 12.594 -14.203 -16.156 1 87.19 86 LYS A N 1
ATOM 648 C CA . LYS A 1 86 ? 13.258 -14.391 -14.875 1 87.19 86 LYS A CA 1
ATOM 649 C C . LYS A 1 86 ? 12.867 -13.289 -13.891 1 87.19 86 LYS A C 1
ATOM 651 O O . LYS A 1 86 ? 12.68 -12.133 -14.281 1 87.19 86 LYS A O 1
ATOM 656 N N . LEU A 1 87 ? 12.828 -13.68 -12.555 1 89.94 87 LEU A N 1
ATOM 657 C CA . LEU A 1 87 ? 12.562 -12.695 -11.516 1 89.94 87 LEU A CA 1
ATOM 658 C C . LEU A 1 87 ? 13.836 -11.93 -11.156 1 89.94 87 LEU A C 1
ATOM 660 O O . LEU A 1 87 ? 14.938 -12.461 -11.281 1 89.94 87 LEU A O 1
ATOM 664 N N . LEU A 1 88 ? 13.719 -10.688 -10.812 1 93.38 88 LEU A N 1
ATOM 665 C CA . LEU A 1 88 ? 14.781 -9.836 -10.289 1 93.38 88 LEU A CA 1
ATOM 666 C C . LEU A 1 88 ? 14.586 -9.586 -8.797 1 93.38 88 LEU A C 1
ATOM 668 O O . LEU A 1 88 ? 13.461 -9.344 -8.344 1 93.38 88 LEU A O 1
ATOM 672 N N . GLN A 1 89 ? 15.641 -9.75 -8 1 94.75 89 GLN A N 1
ATOM 673 C CA . GLN A 1 89 ? 15.539 -9.453 -6.578 1 94.75 89 GLN A CA 1
ATOM 674 C C . GLN A 1 89 ? 16.812 -8.812 -6.055 1 94.75 89 GLN A C 1
ATOM 676 O O . GLN A 1 89 ? 17.906 -9.086 -6.559 1 94.75 89 GLN A O 1
ATOM 681 N N . TRP A 1 90 ? 16.688 -7.875 -5.074 1 94.69 90 TRP A N 1
ATOM 682 C CA . TRP A 1 90 ? 17.844 -7.242 -4.449 1 94.69 90 TRP A CA 1
ATOM 683 C C . TRP A 1 90 ? 17.516 -6.77 -3.037 1 94.69 90 TRP A C 1
ATOM 685 O O . TRP A 1 90 ? 16.344 -6.602 -2.695 1 94.69 90 TRP A O 1
ATOM 695 N N . LYS A 1 91 ? 18.531 -6.633 -2.223 1 93.75 91 LYS A N 1
ATOM 696 C CA . LYS A 1 91 ? 18.375 -6.07 -0.884 1 93.75 91 LYS A CA 1
ATOM 697 C C . LYS A 1 91 ? 18.219 -4.551 -0.942 1 93.75 91 LYS A C 1
ATOM 699 O O . LYS A 1 91 ? 19.078 -3.859 -1.483 1 93.75 91 LYS A O 1
ATOM 704 N N . ALA A 1 92 ? 17.156 -4.113 -0.437 1 91.81 92 ALA A N 1
ATOM 705 C CA . ALA A 1 92 ? 16.906 -2.678 -0.527 1 91.81 92 ALA A CA 1
ATOM 706 C C . ALA A 1 92 ? 17 -2.016 0.844 1 91.81 92 ALA A C 1
ATOM 708 O O . ALA A 1 92 ? 17.266 -0.814 0.941 1 91.81 92 ALA A O 1
ATOM 709 N N . HIS A 1 93 ? 16.734 -2.664 1.923 1 92.75 93 HIS A N 1
ATOM 710 C CA . HIS A 1 93 ? 16.703 -2.094 3.266 1 92.75 93 HIS A CA 1
ATOM 711 C C . HIS A 1 93 ? 17.453 -2.973 4.254 1 92.75 93 HIS A C 1
ATOM 713 O O . HIS A 1 93 ? 17.734 -4.141 3.969 1 92.75 93 HIS A O 1
ATOM 719 N N . ASP A 1 94 ? 17.797 -2.406 5.375 1 90.25 94 ASP A N 1
ATOM 720 C CA . ASP A 1 94 ? 18.453 -3.168 6.438 1 90.25 94 ASP A CA 1
ATOM 721 C C . ASP A 1 94 ? 17.422 -3.828 7.348 1 90.25 94 ASP A C 1
ATOM 723 O O . ASP A 1 94 ? 17.75 -4.746 8.102 1 90.25 94 ASP A O 1
ATOM 727 N N . GLY A 1 95 ? 16.172 -3.369 7.293 1 91.19 95 GLY A N 1
ATOM 728 C CA . GLY A 1 95 ? 15.039 -3.957 8.008 1 91.19 95 GLY A CA 1
ATOM 729 C C . GLY A 1 95 ? 13.953 -4.473 7.082 1 91.19 95 GLY A C 1
ATOM 730 O O . GLY A 1 95 ? 14.062 -4.359 5.859 1 91.19 95 GLY A O 1
ATOM 731 N N . ILE A 1 96 ? 12.969 -5.098 7.707 1 95.62 96 ILE A N 1
ATOM 732 C CA . ILE A 1 96 ? 11.852 -5.637 6.938 1 95.62 96 ILE A CA 1
ATOM 733 C C . ILE A 1 96 ? 11.195 -4.52 6.133 1 95.62 96 ILE A C 1
ATOM 735 O O . ILE A 1 96 ? 10.977 -3.422 6.648 1 95.62 96 ILE A O 1
ATOM 739 N N . ILE A 1 97 ? 11 -4.809 4.871 1 97.5 97 ILE A N 1
ATOM 740 C CA . ILE A 1 97 ? 10.258 -3.879 4.027 1 97.5 97 ILE A CA 1
ATOM 741 C C . ILE A 1 97 ? 8.758 -4.09 4.223 1 97.5 97 ILE A C 1
ATOM 743 O O . ILE A 1 97 ? 8.258 -5.203 4.059 1 97.5 97 ILE A O 1
ATOM 747 N N . LEU A 1 98 ? 8.039 -3.051 4.551 1 97.81 98 LEU A N 1
ATOM 748 C CA . LEU A 1 98 ? 6.621 -3.15 4.895 1 97.81 98 LEU A CA 1
ATOM 749 C C . LEU A 1 98 ? 5.75 -2.605 3.77 1 97.81 98 LEU A C 1
ATOM 751 O O . LEU A 1 98 ? 4.559 -2.922 3.693 1 97.81 98 LEU A O 1
ATOM 755 N N . LYS A 1 99 ? 6.355 -1.771 2.938 1 97.81 99 LYS A N 1
ATOM 756 C CA . LYS A 1 99 ? 5.566 -1.146 1.88 1 97.81 99 LYS A CA 1
ATOM 757 C C . LYS A 1 99 ? 6.402 -0.931 0.623 1 97.81 99 LYS A C 1
ATOM 759 O O . LYS A 1 99 ? 7.574 -0.552 0.708 1 97.81 99 LYS A O 1
ATOM 764 N N . VAL A 1 100 ? 5.691 -1.08 -0.555 1 98 100 VAL A N 1
ATOM 765 C CA . VAL A 1 100 ? 6.273 -0.708 -1.84 1 98 100 VAL A CA 1
ATOM 766 C C . VAL A 1 100 ? 5.227 -0.008 -2.701 1 98 100 VAL A C 1
ATOM 768 O O . VAL A 1 100 ? 4.023 -0.177 -2.486 1 98 100 VAL A O 1
ATOM 771 N N . ASP A 1 101 ? 5.668 0.763 -3.537 1 97.31 101 ASP A N 1
ATOM 772 C CA . ASP A 1 101 ? 4.879 1.378 -4.602 1 97.31 101 ASP A CA 1
ATOM 773 C C . ASP A 1 101 ? 5.715 1.563 -5.867 1 97.31 101 ASP A C 1
ATOM 775 O O . ASP A 1 101 ? 6.941 1.682 -5.797 1 97.31 101 ASP A O 1
ATOM 779 N N . TRP A 1 102 ? 5.086 1.502 -6.973 1 95.88 102 TRP A N 1
ATOM 780 C CA . TRP A 1 102 ? 5.746 1.664 -8.266 1 95.88 102 TRP A CA 1
ATOM 781 C C . TRP A 1 102 ? 4.988 2.658 -9.141 1 95.88 102 TRP A C 1
ATOM 783 O O . TRP A 1 102 ? 3.883 2.373 -9.602 1 95.88 102 TRP A O 1
ATOM 793 N N . ASN A 1 103 ? 5.574 3.756 -9.344 1 92.31 103 ASN A N 1
ATOM 794 C CA . ASN A 1 103 ? 4.914 4.801 -10.117 1 92.31 103 ASN A CA 1
ATOM 795 C C . ASN A 1 103 ? 5 4.523 -11.617 1 92.31 103 ASN A C 1
ATOM 797 O O . ASN A 1 103 ? 6.09 4.348 -12.164 1 92.31 103 ASN A O 1
ATOM 801 N N . SER A 1 104 ? 3.855 4.617 -12.266 1 87.44 104 SER A N 1
ATOM 802 C CA . SER A 1 104 ? 3.805 4.227 -13.672 1 87.44 104 SER A CA 1
ATOM 803 C C . SER A 1 104 ? 4.277 5.359 -14.578 1 87.44 104 SER A C 1
ATOM 805 O O . SER A 1 104 ? 4.645 5.125 -15.734 1 87.44 104 SER A O 1
ATOM 807 N N . VAL A 1 105 ? 4.246 6.543 -14.047 1 85.38 105 VAL A N 1
ATOM 808 C CA . VAL A 1 105 ? 4.586 7.703 -14.867 1 85.38 105 VAL A CA 1
ATOM 809 C C . VAL A 1 105 ? 6.102 7.852 -14.953 1 85.38 105 VAL A C 1
ATOM 811 O O . VAL A 1 105 ? 6.656 8.016 -16.031 1 85.38 105 VAL A O 1
ATOM 814 N N . ASN A 1 106 ? 6.816 7.66 -13.938 1 85.75 106 ASN A N 1
ATOM 815 C CA . ASN A 1 106 ? 8.25 7.918 -13.961 1 85.75 106 ASN A CA 1
ATOM 816 C C . ASN A 1 106 ? 9.055 6.641 -13.742 1 85.75 106 ASN A C 1
ATOM 818 O O . ASN A 1 106 ? 10.289 6.668 -13.734 1 85.75 106 ASN A O 1
ATOM 822 N N . ASP A 1 107 ? 8.422 5.535 -13.484 1 91 107 ASP A N 1
ATOM 823 C CA . ASP A 1 107 ? 9.008 4.207 -13.344 1 91 107 ASP A CA 1
ATOM 824 C C . ASP A 1 107 ? 9.883 4.121 -12.086 1 91 107 ASP A C 1
ATOM 826 O O . ASP A 1 107 ? 10.883 3.4 -12.07 1 91 107 ASP A O 1
ATOM 830 N N . LEU A 1 108 ? 9.57 4.902 -11.07 1 93.06 108 LEU A N 1
ATOM 831 C CA . LEU A 1 108 ? 10.32 4.875 -9.812 1 93.06 108 LEU A CA 1
ATOM 832 C C . LEU A 1 108 ? 9.664 3.938 -8.812 1 93.06 108 LEU A C 1
ATOM 834 O O . LEU A 1 108 ? 8.43 3.893 -8.711 1 93.06 108 LEU A O 1
ATOM 838 N N . ILE A 1 109 ? 10.555 3.24 -8.078 1 95.81 109 ILE A N 1
ATOM 839 C CA . ILE A 1 109 ? 10.117 2.342 -7.012 1 95.81 109 ILE A CA 1
ATOM 840 C C . ILE A 1 109 ? 10.297 3.021 -5.656 1 95.81 109 ILE A C 1
ATOM 842 O O . ILE A 1 109 ? 11.352 3.605 -5.383 1 95.81 109 ILE A O 1
ATOM 846 N N . LEU A 1 110 ? 9.211 3.014 -4.898 1 96.81 110 LEU A N 1
ATOM 847 C CA . LEU A 1 110 ? 9.234 3.436 -3.504 1 96.81 110 LEU A CA 1
ATOM 848 C C . LEU A 1 110 ? 9.211 2.229 -2.57 1 96.81 110 LEU A C 1
ATOM 850 O O . LEU A 1 110 ? 8.438 1.289 -2.785 1 96.81 110 LEU A O 1
ATOM 854 N N . SER A 1 111 ? 10.133 2.195 -1.583 1 97.75 111 SER A N 1
ATOM 855 C CA . SER A 1 111 ? 10.094 1.184 -0.533 1 97.75 111 SER A CA 1
ATOM 856 C C . SER A 1 111 ? 10.266 1.812 0.847 1 97.75 111 SER A C 1
ATOM 858 O O . SER A 1 111 ? 10.922 2.844 0.988 1 97.75 111 SER A O 1
ATOM 860 N N . SER A 1 112 ? 9.625 1.208 1.839 1 97.38 112 SER A N 1
ATOM 861 C CA . SER A 1 112 ? 9.719 1.666 3.221 1 97.38 112 SER A CA 1
ATOM 862 C C . SER A 1 112 ? 9.523 0.513 4.199 1 97.38 112 SER A C 1
ATOM 864 O O . SER A 1 112 ? 9.008 -0.542 3.828 1 97.38 112 SER A O 1
ATOM 866 N N . GLY A 1 113 ? 9.977 0.824 5.434 1 96.81 113 GLY A N 1
ATOM 867 C CA . GLY A 1 113 ? 9.781 -0.269 6.375 1 96.81 113 GLY A CA 1
ATOM 868 C C . GLY A 1 113 ? 10.289 0.045 7.77 1 96.81 113 GLY A C 1
ATOM 869 O O . GLY A 1 113 ? 10.102 1.157 8.266 1 96.81 113 GLY A O 1
ATOM 870 N N . GLU A 1 114 ? 10.812 -0.959 8.367 1 96.31 114 GLU A N 1
ATOM 871 C CA . GLU A 1 114 ? 11.125 -0.937 9.797 1 96.31 114 GLU A CA 1
ATOM 872 C C . GLU A 1 114 ? 12.359 -0.084 10.078 1 96.31 114 GLU A C 1
ATOM 874 O O . GLU A 1 114 ? 12.617 0.278 11.227 1 96.31 114 GLU A O 1
ATOM 879 N N . ASP A 1 115 ? 13.117 0.257 9.109 1 93.94 115 ASP A N 1
ATOM 880 C CA . ASP A 1 115 ? 14.328 1.044 9.312 1 93.94 115 ASP A CA 1
ATOM 881 C C . ASP A 1 115 ? 14.008 2.533 9.414 1 93.94 115 ASP A C 1
ATOM 883 O O . ASP A 1 115 ? 14.914 3.371 9.438 1 93.94 115 ASP A O 1
ATOM 887 N N . CYS A 1 116 ? 12.797 2.938 9.32 1 95 116 CYS A N 1
ATOM 888 C CA . CYS A 1 116 ? 12.273 4.281 9.547 1 95 116 CYS A CA 1
ATOM 889 C C . CYS A 1 116 ? 12.531 5.172 8.336 1 95 116 CYS A C 1
ATOM 891 O O . CYS A 1 116 ? 12.344 6.387 8.406 1 95 116 CYS A O 1
ATOM 893 N N . LYS A 1 117 ? 12.883 4.527 7.266 1 94.81 117 LYS A N 1
ATOM 894 C CA . LYS A 1 117 ? 13.219 5.262 6.051 1 94.81 117 LYS A CA 1
ATOM 895 C C . LYS A 1 117 ? 12.32 4.852 4.891 1 94.81 117 LYS A C 1
ATOM 897 O O . LYS A 1 117 ? 11.75 3.76 4.895 1 94.81 117 LYS A O 1
ATOM 902 N N . TYR A 1 118 ? 12.148 5.805 4.043 1 96.44 118 TYR A N 1
ATOM 903 C CA . TYR A 1 118 ? 11.734 5.352 2.721 1 96.44 118 TYR A CA 1
ATOM 904 C C . TYR A 1 118 ? 12.859 5.523 1.707 1 96.44 118 TYR A C 1
ATOM 906 O O . TYR A 1 118 ? 13.75 6.359 1.895 1 96.44 118 TYR A O 1
ATOM 914 N N . LYS A 1 119 ? 12.875 4.738 0.658 1 96.12 119 LYS A N 1
ATOM 915 C CA . LYS A 1 119 ? 13.875 4.777 -0.412 1 96.12 119 LYS A CA 1
ATOM 916 C C . LYS A 1 119 ? 13.203 4.824 -1.782 1 96.12 119 LYS A C 1
ATOM 918 O O . LYS A 1 119 ? 12.148 4.215 -1.987 1 96.12 119 LYS A O 1
ATOM 923 N N . VAL A 1 120 ? 13.812 5.59 -2.621 1 95.19 120 VAL A N 1
ATOM 924 C CA . VAL A 1 120 ? 13.344 5.699 -3.998 1 95.19 120 VAL A CA 1
ATOM 925 C C . VAL A 1 120 ? 14.453 5.305 -4.961 1 95.19 120 VAL A C 1
ATOM 927 O O . VAL A 1 120 ? 15.609 5.703 -4.789 1 95.19 120 VAL A O 1
ATOM 930 N N . LYS A 1 121 ? 14.055 4.473 -5.82 1 91.5 121 LYS A N 1
ATOM 931 C CA . LYS A 1 121 ? 15.008 4.012 -6.828 1 91.5 121 LYS A CA 1
ATOM 932 C C . LYS A 1 121 ? 14.359 3.936 -8.203 1 91.5 121 LYS A C 1
ATOM 934 O O . LYS A 1 121 ? 13.211 3.494 -8.336 1 91.5 121 LYS A O 1
ATOM 939 N N . MET B 1 1 ? 25.781 3.23 -15.07 1 34.75 1 MET B N 1
ATOM 940 C CA . MET B 1 1 ? 25.672 4.316 -14.094 1 34.75 1 MET B CA 1
ATOM 941 C C . MET B 1 1 ? 24.672 3.963 -12.992 1 34.75 1 MET B C 1
ATOM 943 O O . MET B 1 1 ? 23.562 3.512 -13.281 1 34.75 1 MET B O 1
ATOM 947 N N . GLY B 1 2 ? 25.094 3.633 -11.859 1 48.19 2 GLY B N 1
ATOM 948 C CA . GLY B 1 2 ? 24.516 2.977 -10.695 1 48.19 2 GLY B CA 1
ATOM 949 C C . GLY B 1 2 ? 23.219 3.617 -10.227 1 48.19 2 GLY B C 1
ATOM 950 O O . GLY B 1 2 ? 23.094 4.844 -10.25 1 48.19 2 GLY B O 1
ATOM 951 N N . ARG B 1 3 ? 22.109 3.174 -10.547 1 57.97 3 ARG B N 1
ATOM 952 C CA . ARG B 1 3 ? 20.75 3.695 -10.398 1 57.97 3 ARG B CA 1
ATOM 953 C C . ARG B 1 3 ? 20.578 4.398 -9.055 1 57.97 3 ARG B C 1
ATOM 955 O O . ARG B 1 3 ? 20.922 3.838 -8.008 1 57.97 3 ARG B O 1
ATOM 962 N N . ILE B 1 4 ? 20.719 5.801 -9 1 63.09 4 ILE B N 1
ATOM 963 C CA . ILE B 1 4 ? 20.672 6.656 -7.82 1 63.09 4 ILE B CA 1
ATOM 964 C C . ILE B 1 4 ? 19.453 6.305 -6.977 1 63.09 4 ILE B C 1
ATOM 966 O O . ILE B 1 4 ? 18.328 6.301 -7.48 1 63.09 4 ILE B O 1
ATOM 970 N N . GLU B 1 5 ? 19.703 5.672 -5.77 1 82 5 GLU B N 1
ATOM 971 C CA . GLU B 1 5 ? 18.734 5.422 -4.707 1 82 5 GLU B CA 1
ATOM 972 C C . GLU B 1 5 ? 18.75 6.535 -3.668 1 82 5 GLU B C 1
ATOM 974 O O . GLU B 1 5 ? 19.828 6.961 -3.223 1 82 5 GLU B O 1
ATOM 979 N N . LYS B 1 6 ? 17.703 7.312 -3.594 1 90.94 6 LYS B N 1
ATOM 980 C CA . LYS B 1 6 ? 17.5 8.273 -2.516 1 90.94 6 LYS B CA 1
ATOM 981 C C . LYS B 1 6 ? 16.938 7.598 -1.271 1 90.94 6 LYS B C 1
ATOM 983 O O . LYS B 1 6 ? 16.062 6.734 -1.37 1 90.94 6 LYS B O 1
ATOM 988 N N . SER B 1 7 ? 17.469 7.914 -0.082 1 94.19 7 SER B N 1
ATOM 989 C CA . SER B 1 7 ? 17 7.426 1.211 1 94.19 7 SER B CA 1
ATOM 990 C C . SER B 1 7 ? 16.656 8.578 2.15 1 94.19 7 SER B C 1
ATOM 992 O O . SER B 1 7 ? 17.469 9.492 2.326 1 94.19 7 SER B O 1
ATOM 994 N N . VAL B 1 8 ? 15.523 8.617 2.695 1 96.25 8 VAL B N 1
ATOM 995 C CA . VAL B 1 8 ? 15.047 9.727 3.518 1 96.25 8 VAL B CA 1
ATOM 996 C C . VAL B 1 8 ? 14.602 9.203 4.883 1 96.25 8 VAL B C 1
ATOM 998 O O . VAL B 1 8 ? 13.852 8.227 4.965 1 96.25 8 VAL B O 1
ATOM 1001 N N . GLU B 1 9 ? 15.086 9.789 5.973 1 95.69 9 GLU B N 1
ATOM 1002 C CA . GLU B 1 9 ? 14.547 9.531 7.305 1 95.69 9 GLU B CA 1
ATOM 1003 C C . GLU B 1 9 ? 13.156 10.141 7.461 1 95.69 9 GLU B C 1
ATOM 1005 O O . GLU B 1 9 ? 13.023 11.359 7.617 1 95.69 9 GLU B O 1
ATOM 1010 N N . ALA B 1 10 ? 12.195 9.336 7.461 1 95.81 10 ALA B N 1
ATOM 1011 C CA . AL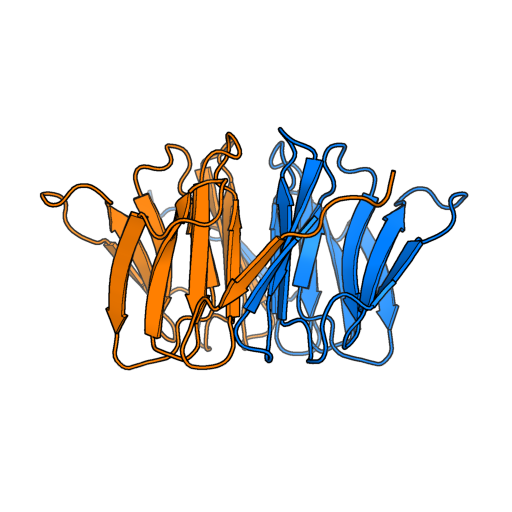A B 1 10 ? 10.844 9.852 7.227 1 95.81 10 ALA B CA 1
ATOM 1012 C C . ALA B 1 10 ? 10.047 9.906 8.523 1 95.81 10 ALA B C 1
ATOM 1014 O O . ALA B 1 10 ? 9.203 10.789 8.703 1 95.81 10 ALA B O 1
ATOM 1015 N N . HIS B 1 11 ? 10.227 8.953 9.406 1 96.06 11 HIS B N 1
ATOM 1016 C CA . HIS B 1 11 ? 9.352 8.836 10.57 1 96.06 11 HIS B CA 1
ATOM 1017 C C . HIS B 1 11 ? 10.133 8.391 11.797 1 96.06 11 HIS B C 1
ATOM 1019 O O . HIS B 1 11 ? 11.25 7.867 11.68 1 96.06 11 HIS B O 1
ATOM 1025 N N . LYS B 1 12 ? 9.5 8.781 12.977 1 94.06 12 LYS B N 1
ATOM 1026 C CA . LYS B 1 12 ? 9.969 8.172 14.219 1 94.06 12 LYS B CA 1
ATOM 1027 C C . LYS B 1 12 ? 9.336 6.801 14.43 1 94.06 12 LYS B C 1
ATOM 1029 O O . LYS B 1 12 ? 8.195 6.699 14.891 1 94.06 12 LYS B O 1
ATOM 1034 N N . GLY B 1 13 ? 10.047 5.727 13.93 1 95.38 13 GLY B N 1
ATOM 1035 C CA . GLY B 1 13 ? 9.539 4.363 13.891 1 95.38 13 GLY B CA 1
ATOM 1036 C C . GLY B 1 13 ? 9.359 3.836 12.484 1 95.38 13 GLY B C 1
ATOM 1037 O O . GLY B 1 13 ? 9.812 4.457 11.516 1 95.38 13 GLY B O 1
ATOM 1038 N N . ALA B 1 14 ? 8.719 2.736 12.391 1 96.88 14 ALA B N 1
ATOM 1039 C CA . ALA B 1 14 ? 8.562 2.092 11.094 1 96.88 14 ALA B CA 1
ATOM 1040 C C . ALA B 1 14 ? 7.711 2.939 10.156 1 96.88 14 ALA B C 1
ATOM 1042 O O . ALA B 1 14 ? 6.723 3.541 10.586 1 96.88 14 ALA B O 1
ATOM 1043 N N . VAL B 1 15 ? 8.086 3 8.906 1 97.75 15 VAL B N 1
ATOM 1044 C CA . VAL B 1 15 ? 7.246 3.561 7.848 1 97.75 15 VAL B CA 1
ATOM 1045 C C . VAL B 1 15 ? 6.305 2.484 7.305 1 97.75 15 VAL B C 1
ATOM 1047 O O . VAL B 1 15 ? 6.742 1.553 6.629 1 97.75 15 VAL B O 1
ATOM 1050 N N . LEU B 1 16 ? 5.02 2.639 7.562 1 97.69 16 LEU B N 1
ATOM 1051 C CA . LEU B 1 16 ? 4.055 1.57 7.344 1 97.69 16 LEU B CA 1
ATOM 1052 C C . LEU B 1 16 ? 3.391 1.706 5.977 1 97.69 16 LEU B C 1
ATOM 1054 O O . LEU B 1 16 ? 2.814 0.744 5.465 1 97.69 16 LEU B O 1
ATOM 1058 N N . ALA B 1 17 ? 3.453 2.893 5.449 1 98.06 17 ALA B N 1
ATOM 1059 C CA . ALA B 1 17 ? 2.834 3.139 4.148 1 98.06 17 ALA B CA 1
ATOM 1060 C C . ALA B 1 17 ? 3.613 4.188 3.359 1 98.06 17 ALA B C 1
ATOM 1062 O O . ALA B 1 17 ? 4.281 5.043 3.943 1 98.06 17 ALA B O 1
ATOM 1063 N N . GLY B 1 18 ? 3.465 4.137 2.057 1 97.5 18 GLY B N 1
ATOM 1064 C CA . GLY B 1 18 ? 4.062 5.055 1.1 1 97.5 18 GLY B CA 1
ATOM 1065 C C . GLY B 1 18 ? 3.434 4.973 -0.279 1 97.5 18 GLY B C 1
ATOM 1066 O O . GLY B 1 18 ? 3.184 3.879 -0.788 1 97.5 18 GLY B O 1
ATOM 1067 N N . ARG B 1 19 ? 3.176 6.098 -0.819 1 97.12 19 ARG B N 1
ATOM 1068 C CA . ARG B 1 19 ? 2.555 6.129 -2.139 1 97.12 19 ARG B CA 1
ATOM 1069 C C . ARG B 1 19 ? 3.025 7.34 -2.938 1 97.12 19 ARG B C 1
ATOM 1071 O O . ARG B 1 19 ? 3.092 8.453 -2.406 1 97.12 19 ARG B O 1
ATOM 1078 N N . TRP B 1 20 ? 3.289 7.078 -4.188 1 94.44 20 TRP B N 1
ATOM 1079 C CA . TRP B 1 20 ? 3.402 8.172 -5.145 1 94.44 20 TRP B CA 1
ATOM 1080 C C . TRP B 1 20 ? 2.027 8.742 -5.488 1 94.44 20 TRP B C 1
ATOM 1082 O O . TRP B 1 20 ? 1.047 7.996 -5.574 1 94.44 20 TRP B O 1
ATOM 1092 N N . ASN B 1 21 ? 2.041 10.047 -5.695 1 92.19 21 ASN B N 1
ATOM 1093 C CA . ASN B 1 21 ? 0.835 10.539 -6.352 1 92.19 21 ASN B CA 1
ATOM 1094 C C . ASN B 1 21 ? 0.834 10.219 -7.844 1 92.19 21 ASN B C 1
ATOM 1096 O O . ASN B 1 21 ? 1.826 9.711 -8.375 1 92.19 21 ASN B O 1
ATOM 1100 N N . TYR B 1 22 ? -0.295 10.492 -8.453 1 86.69 22 TYR B N 1
ATOM 1101 C CA . TYR B 1 22 ? -0.525 9.984 -9.797 1 86.69 22 TYR B CA 1
ATOM 1102 C C . TYR B 1 22 ? 0.552 10.477 -10.758 1 86.69 22 TYR B C 1
ATOM 1104 O O . TYR B 1 22 ? 1.117 9.688 -11.523 1 86.69 22 TYR B O 1
ATOM 1112 N N . ASP B 1 23 ? 0.923 11.727 -10.688 1 86.94 23 ASP B N 1
ATOM 1113 C CA . ASP B 1 23 ? 1.846 12.289 -11.672 1 86.94 23 ASP B CA 1
ATOM 1114 C C . ASP B 1 23 ? 3.295 12.141 -11.211 1 86.94 23 ASP B C 1
ATOM 1116 O O . ASP B 1 23 ? 4.215 12.602 -11.883 1 86.94 23 ASP B O 1
ATOM 1120 N N . GLY B 1 24 ? 3.484 11.539 -10.055 1 89.38 24 GLY B N 1
ATOM 1121 C CA . GLY B 1 24 ? 4.828 11.219 -9.602 1 89.38 24 GLY B CA 1
ATOM 1122 C C . GLY B 1 24 ? 5.586 12.422 -9.078 1 89.38 24 GLY B C 1
ATOM 1123 O O . GLY B 1 24 ? 6.816 12.414 -9.031 1 89.38 24 GLY B O 1
ATOM 1124 N N . THR B 1 25 ? 4.879 13.5 -8.641 1 90.94 25 THR B N 1
ATOM 1125 C CA . THR B 1 25 ? 5.531 14.734 -8.211 1 90.94 25 THR B CA 1
ATOM 1126 C C . THR B 1 25 ? 5.617 14.805 -6.691 1 90.94 25 THR B C 1
ATOM 1128 O O . THR B 1 25 ? 6.344 15.633 -6.141 1 90.94 25 THR B O 1
ATOM 1131 N N . ALA B 1 26 ? 4.906 13.922 -6.055 1 93.69 26 ALA B N 1
ATOM 1132 C CA . ALA B 1 26 ? 4.898 13.914 -4.598 1 93.69 26 ALA B CA 1
ATOM 1133 C C . ALA B 1 26 ? 4.727 12.492 -4.055 1 93.69 26 ALA B C 1
ATOM 1135 O O . ALA B 1 26 ? 4.254 11.609 -4.766 1 93.69 26 ALA B O 1
ATOM 1136 N N . LEU B 1 27 ? 5.223 12.398 -2.785 1 95.38 27 LEU B N 1
ATOM 1137 C CA . LEU B 1 27 ? 5.086 11.156 -2.033 1 95.38 27 LEU B CA 1
ATOM 1138 C C . LEU B 1 27 ? 4.367 11.398 -0.71 1 95.38 27 LEU B C 1
ATOM 1140 O O . LEU B 1 27 ? 4.594 12.422 -0.052 1 95.38 27 LEU B O 1
ATOM 1144 N N . ILE B 1 28 ? 3.469 10.477 -0.389 1 97 28 ILE B N 1
ATOM 1145 C CA . ILE B 1 28 ? 2.869 10.508 0.94 1 97 28 ILE B CA 1
ATOM 1146 C C . ILE B 1 28 ? 3.322 9.289 1.74 1 97 28 ILE B C 1
ATOM 1148 O O . ILE B 1 28 ? 3.441 8.188 1.195 1 97 28 ILE B O 1
ATOM 1152 N N . THR B 1 29 ? 3.736 9.469 2.992 1 97.81 29 THR B N 1
ATOM 1153 C CA . THR B 1 29 ? 4.113 8.375 3.879 1 97.81 29 THR B CA 1
ATOM 1154 C C . THR B 1 29 ? 3.283 8.398 5.156 1 97.81 29 THR B C 1
ATOM 1156 O O . THR B 1 29 ? 2.766 9.453 5.547 1 97.81 29 THR B O 1
ATOM 1159 N N . ALA B 1 30 ? 3.121 7.254 5.738 1 97.56 30 ALA B N 1
ATOM 1160 C CA . ALA B 1 30 ? 2.514 7.094 7.055 1 97.56 30 ALA B CA 1
ATOM 1161 C C . ALA B 1 30 ? 3.328 6.137 7.922 1 97.56 30 ALA B C 1
ATOM 1163 O O . ALA B 1 30 ? 3.996 5.234 7.402 1 97.56 30 ALA B O 1
ATOM 1164 N N . GLY B 1 31 ? 3.232 6.375 9.211 1 96.31 31 GLY B N 1
ATOM 1165 C CA . GLY B 1 31 ? 4.137 5.598 10.039 1 96.31 31 GLY B CA 1
ATOM 1166 C C . GLY B 1 31 ? 3.547 5.246 11.398 1 96.31 31 GLY B C 1
ATOM 1167 O O . GLY B 1 31 ? 2.389 5.559 11.672 1 96.31 31 GLY B O 1
ATOM 1168 N N . GLU B 1 32 ? 4.359 4.535 12.102 1 95.62 32 GLU B N 1
ATOM 1169 C CA . GLU B 1 32 ? 4.043 4.121 13.461 1 95.62 32 GLU B CA 1
ATOM 1170 C C . GLU B 1 32 ? 3.922 5.328 14.391 1 95.62 32 GLU B C 1
ATOM 1172 O O . GLU B 1 32 ? 3.305 5.242 15.453 1 95.62 32 GLU B O 1
ATOM 1177 N N . ASP B 1 33 ? 4.508 6.418 14.039 1 93.75 33 ASP B N 1
ATOM 1178 C CA . ASP B 1 33 ? 4.477 7.625 14.867 1 93.75 33 ASP B CA 1
ATOM 1179 C C . ASP B 1 33 ? 3.129 8.336 14.742 1 93.75 33 ASP B C 1
ATOM 1181 O O . ASP B 1 33 ? 2.908 9.367 15.383 1 93.75 33 ASP B O 1
ATOM 1185 N N . GLY B 1 34 ? 2.244 7.875 13.883 1 94.62 34 GLY B N 1
ATOM 1186 C CA . GLY B 1 34 ? 0.906 8.43 13.742 1 94.62 34 GLY B CA 1
ATOM 1187 C C . GLY B 1 34 ? 0.854 9.633 12.828 1 94.62 34 GLY B C 1
ATOM 1188 O O . GLY B 1 34 ? -0.159 10.336 12.773 1 94.62 34 GLY B O 1
ATOM 1189 N N . GLN B 1 35 ? 1.925 9.844 12.141 1 95.19 35 GLN B N 1
ATOM 1190 C CA . GLN B 1 35 ? 1.978 11 11.242 1 95.19 35 GLN B CA 1
ATOM 1191 C C . GLN B 1 35 ? 1.765 10.578 9.797 1 95.19 35 GLN B C 1
ATOM 1193 O O . GLN B 1 35 ? 2.123 9.469 9.406 1 95.19 35 GLN B O 1
ATOM 1198 N N . ILE B 1 36 ? 1.123 11.477 9.086 1 97 36 ILE B N 1
ATOM 1199 C CA . ILE B 1 36 ? 1.069 11.422 7.629 1 97 36 ILE B CA 1
ATOM 1200 C C . ILE B 1 36 ? 1.812 12.617 7.039 1 97 36 ILE B C 1
ATOM 1202 O O . ILE B 1 36 ? 1.537 13.766 7.395 1 97 36 ILE B O 1
ATOM 1206 N N . LYS B 1 37 ? 2.746 12.312 6.188 1 96.81 37 LYS B N 1
ATOM 1207 C CA . LYS B 1 37 ? 3.621 13.352 5.66 1 96.81 37 LYS B CA 1
ATOM 1208 C C . LYS B 1 37 ? 3.615 13.352 4.133 1 96.81 37 LYS B C 1
ATOM 1210 O O . LYS B 1 37 ? 3.57 12.289 3.506 1 96.81 37 LYS B O 1
ATOM 1215 N N . ILE B 1 38 ? 3.721 14.523 3.6 1 96.38 38 ILE B N 1
ATOM 1216 C CA . ILE B 1 38 ? 3.859 14.695 2.156 1 96.38 38 ILE B CA 1
ATOM 1217 C C . ILE B 1 38 ? 5.258 15.211 1.828 1 96.38 38 ILE B C 1
ATOM 1219 O O . ILE B 1 38 ? 5.746 16.141 2.465 1 96.38 38 ILE B O 1
ATOM 1223 N N . TRP B 1 39 ? 5.805 14.586 0.853 1 97.12 39 TRP B N 1
ATOM 1224 C CA . TRP B 1 39 ? 7.168 14.891 0.428 1 97.12 39 TRP B CA 1
ATOM 1225 C C . TRP B 1 39 ? 7.195 15.32 -1.034 1 97.12 39 TRP B C 1
ATOM 1227 O O . TRP B 1 39 ? 6.418 14.82 -1.851 1 97.12 39 TRP B O 1
ATOM 1237 N N . SER B 1 40 ? 8.156 16.141 -1.361 1 95.25 40 SER B N 1
ATOM 1238 C CA . SER B 1 40 ? 8.43 16.438 -2.766 1 95.25 40 SER B CA 1
ATOM 1239 C C . SER B 1 40 ? 9.156 15.281 -3.441 1 95.25 40 SER B C 1
ATOM 1241 O O . SER B 1 40 ? 9.648 14.367 -2.768 1 95.25 40 SER B O 1
ATOM 1243 N N . LYS B 1 41 ? 9.203 15.32 -4.668 1 91.19 41 LYS B N 1
ATOM 1244 C CA . LYS B 1 41 ? 9.898 14.305 -5.445 1 91.19 41 LYS B CA 1
ATOM 1245 C C . LYS B 1 41 ? 11.375 14.227 -5.059 1 91.19 41 LYS B C 1
ATOM 1247 O O . LYS B 1 41 ? 11.977 13.148 -5.102 1 91.19 41 LYS B O 1
ATOM 1252 N N . THR B 1 42 ? 11.859 15.336 -4.602 1 90.81 42 THR B N 1
ATOM 1253 C CA . THR B 1 42 ? 13.281 15.391 -4.285 1 90.81 42 THR B CA 1
ATOM 1254 C C . THR B 1 42 ? 13.523 15.031 -2.822 1 90.81 42 THR B C 1
ATOM 1256 O O . THR B 1 42 ? 14.664 15.07 -2.35 1 90.81 42 THR B O 1
ATOM 1259 N N . GLY B 1 43 ? 12.5 14.727 -2.078 1 93.56 43 GLY B N 1
ATOM 1260 C CA . GLY B 1 43 ? 12.672 14.227 -0.723 1 93.56 43 GLY B CA 1
ATOM 1261 C C . GLY B 1 43 ? 12.539 15.312 0.331 1 93.56 43 GLY B C 1
ATOM 1262 O O . GLY B 1 43 ? 12.922 15.109 1.485 1 93.56 43 GLY B O 1
ATOM 1263 N N . MET B 1 44 ? 12.039 16.453 -0.095 1 95.44 44 MET B N 1
ATOM 1264 C CA . MET B 1 44 ? 11.797 17.516 0.866 1 95.44 44 MET B CA 1
ATOM 1265 C C . MET B 1 44 ? 10.406 17.375 1.493 1 95.44 44 MET B C 1
ATOM 1267 O O . MET B 1 44 ? 9.43 17.125 0.793 1 95.44 44 MET B O 1
ATOM 1271 N N . LEU B 1 45 ? 10.375 17.594 2.814 1 96.19 45 LEU B N 1
ATOM 1272 C CA . LEU B 1 45 ? 9.086 17.547 3.498 1 96.19 45 LEU B CA 1
ATOM 1273 C C . LEU B 1 45 ? 8.234 18.75 3.141 1 96.19 45 LEU B C 1
ATOM 1275 O O . LEU B 1 45 ? 8.648 19.891 3.363 1 96.19 45 LEU B O 1
ATOM 1279 N N . ARG B 1 46 ? 7.07 18.484 2.646 1 95.06 46 ARG B N 1
ATOM 1280 C CA . ARG B 1 46 ? 6.176 19.562 2.244 1 95.06 46 ARG B CA 1
ATOM 1281 C C . ARG B 1 46 ? 5.156 19.859 3.34 1 95.06 46 ARG B C 1
ATOM 1283 O O . ARG B 1 46 ? 4.828 21.031 3.584 1 95.06 46 ARG B O 1
ATOM 1290 N N . SER B 1 47 ? 4.617 18.844 3.902 1 93.12 47 SER B N 1
ATOM 1291 C CA . SER B 1 47 ? 3.547 19.016 4.879 1 93.12 47 SER B CA 1
ATOM 1292 C C . SER B 1 47 ? 3.428 17.797 5.789 1 93.12 47 SER B C 1
ATOM 1294 O O . SER B 1 47 ? 3.848 16.688 5.422 1 93.12 47 SER B O 1
ATOM 1296 N N . THR B 1 48 ? 2.951 17.969 6.957 1 93.19 48 THR B N 1
ATOM 1297 C CA . THR B 1 48 ? 2.508 16.922 7.875 1 93.19 48 THR B CA 1
ATOM 1298 C C . THR B 1 48 ? 1.008 17.031 8.133 1 93.19 48 THR B C 1
ATOM 1300 O O . THR B 1 48 ? 0.523 18.062 8.594 1 93.19 48 THR B O 1
ATOM 1303 N N . LEU B 1 49 ? 0.213 16.078 7.809 1 87.38 49 LEU B N 1
ATOM 1304 C CA . LEU B 1 49 ? -1.241 16.172 7.758 1 87.38 49 LEU B CA 1
ATOM 1305 C C . LEU B 1 49 ? -1.868 15.664 9.047 1 87.38 49 LEU B C 1
ATOM 1307 O O . LEU B 1 49 ? -2.918 16.156 9.469 1 87.38 49 LEU B O 1
ATOM 1311 N N . ALA B 1 50 ? -1.572 14.445 9.461 1 73.81 50 ALA B N 1
ATOM 1312 C CA . ALA B 1 50 ? -2.254 13.852 10.609 1 73.81 50 ALA B CA 1
ATOM 1313 C C . ALA B 1 50 ? -1.275 13.578 11.75 1 73.81 50 ALA B C 1
ATOM 1315 O O . ALA B 1 50 ? -0.119 13.227 11.508 1 73.81 50 ALA B O 1
ATOM 1316 N N . GLN B 1 51 ? -1.664 14.086 12.781 1 68.5 51 GLN B N 1
ATOM 1317 C CA . GLN B 1 51 ? -1.038 13.633 14.023 1 68.5 51 GLN B CA 1
ATOM 1318 C C . GLN B 1 51 ? -2.051 12.93 14.93 1 68.5 51 GLN B C 1
ATOM 1320 O O . GLN B 1 51 ? -2.955 13.57 15.469 1 68.5 51 GLN B O 1
ATOM 1325 N N . GLN B 1 52 ? -2.117 11.625 14.547 1 74.25 52 GLN B N 1
ATOM 1326 C CA . GLN B 1 52 ? -2.971 10.891 15.477 1 74.25 52 GLN B CA 1
ATOM 1327 C C . GLN B 1 52 ? -2.141 10.008 16.406 1 74.25 52 GLN B C 1
ATOM 1329 O O . GLN B 1 52 ? -0.98 9.711 16.125 1 74.25 52 GLN B O 1
ATOM 1334 N N . GLY B 1 53 ? -2.371 10.047 17.547 1 82.25 53 GLY B N 1
ATOM 1335 C CA . GLY B 1 53 ? -1.688 9.32 18.609 1 82.25 53 GLY B CA 1
ATOM 1336 C C . GLY B 1 53 ? -1.489 7.848 18.297 1 82.25 53 GLY B C 1
ATOM 1337 O O . GLY B 1 53 ? -0.705 7.164 18.953 1 82.25 53 GLY B O 1
ATOM 1338 N N . SER B 1 54 ? -2.098 7.258 17.266 1 91.56 54 SER B N 1
ATOM 1339 C CA . SER B 1 54 ? -1.97 5.84 16.953 1 91.56 54 SER B CA 1
ATOM 1340 C C . SER B 1 54 ? -1.343 5.641 15.57 1 91.56 54 SER B C 1
ATOM 1342 O O . SER B 1 54 ? -1.381 6.539 14.727 1 91.56 54 SER B O 1
ATOM 1344 N N . PRO B 1 55 ? -0.731 4.48 15.352 1 94.81 55 PRO B N 1
ATOM 1345 C CA . PRO B 1 55 ? -0.117 4.207 14.055 1 94.81 55 PRO B CA 1
ATOM 1346 C C . PRO B 1 55 ? -1.104 4.336 12.891 1 94.81 55 PRO B C 1
ATOM 1348 O O . PRO B 1 55 ? -2.273 3.965 13.031 1 94.81 55 PRO B O 1
ATOM 1351 N N . VAL B 1 56 ? -0.672 4.828 11.797 1 96.56 56 VAL B N 1
ATOM 1352 C CA . VAL B 1 56 ? -1.409 4.84 10.539 1 96.56 56 VAL B CA 1
ATOM 1353 C C . VAL B 1 56 ? -0.863 3.76 9.602 1 96.56 56 VAL B C 1
ATOM 1355 O O . VAL B 1 56 ? 0.234 3.9 9.062 1 96.56 56 VAL B O 1
ATOM 1358 N N . TYR B 1 57 ? -1.644 2.805 9.289 1 96.88 57 TYR B N 1
ATOM 1359 C CA . TYR B 1 57 ? -1.142 1.615 8.609 1 96.88 57 TYR B CA 1
ATOM 1360 C C . TYR B 1 57 ? -1.122 1.815 7.102 1 96.88 57 TYR B C 1
ATOM 1362 O O . TYR B 1 57 ? -0.335 1.182 6.395 1 96.88 57 TYR B O 1
ATOM 1370 N N . SER B 1 58 ? -2.023 2.611 6.629 1 97.88 58 SER B N 1
ATOM 1371 C CA . SER B 1 58 ? -2.09 2.777 5.18 1 97.88 58 SER B CA 1
ATOM 1372 C C . SER B 1 58 ? -2.641 4.148 4.809 1 97.88 58 SER B C 1
ATOM 1374 O O . SER B 1 58 ? -3.426 4.734 5.555 1 97.88 58 SER B O 1
ATOM 1376 N N . VAL B 1 59 ? -2.195 4.609 3.637 1 97.44 59 VAL B N 1
ATOM 1377 C CA . VAL B 1 59 ? -2.631 5.879 3.07 1 97.44 59 VAL B CA 1
ATOM 1378 C C . VAL B 1 59 ? -2.629 5.797 1.546 1 97.44 59 VAL B C 1
ATOM 1380 O O . VAL B 1 59 ? -1.84 5.051 0.961 1 97.44 59 VAL B O 1
ATOM 1383 N N . ALA B 1 60 ? -3.469 6.465 0.908 1 97.06 60 ALA B N 1
ATOM 1384 C CA . ALA B 1 60 ? -3.551 6.539 -0.548 1 97.06 60 ALA B CA 1
ATOM 1385 C C . ALA B 1 60 ? -4.016 7.918 -1.001 1 97.06 60 ALA B C 1
ATOM 1387 O O . ALA B 1 60 ? -4.762 8.594 -0.289 1 97.06 60 ALA B O 1
ATOM 1388 N N . TRP B 1 61 ? -3.527 8.297 -2.166 1 95.75 61 TRP B N 1
ATOM 1389 C CA . TRP B 1 61 ? -4.008 9.523 -2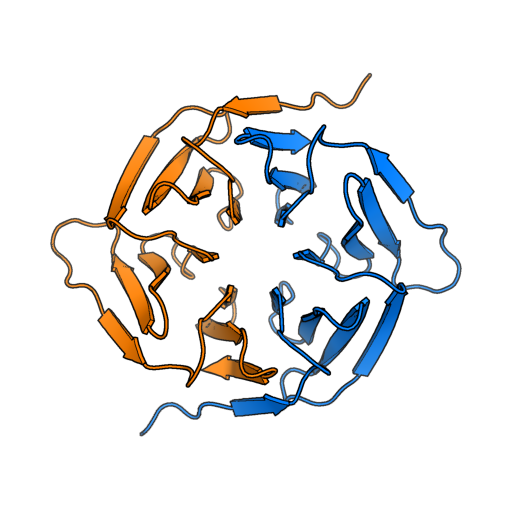.789 1 95.75 61 TRP B CA 1
ATOM 1390 C C . TRP B 1 61 ? -5.406 9.336 -3.363 1 95.75 61 TRP B C 1
ATOM 1392 O O . TRP B 1 61 ? -5.711 8.281 -3.932 1 95.75 61 TRP B O 1
ATOM 1402 N N . GLY B 1 62 ? -6.18 10.328 -3.236 1 94.19 62 GLY B N 1
ATOM 1403 C CA . GLY B 1 62 ? -7.414 10.367 -4.004 1 94.19 62 GLY B CA 1
ATOM 1404 C C . GLY B 1 62 ? -7.188 10.633 -5.48 1 94.19 62 GLY B C 1
ATOM 1405 O O . GLY B 1 62 ? -6.062 10.914 -5.902 1 94.19 62 GLY B O 1
ATOM 1406 N N . PRO B 1 63 ? -8.273 10.5 -6.277 1 88.31 63 PRO B N 1
ATOM 1407 C CA . PRO B 1 63 ? -8.148 10.617 -7.734 1 88.31 63 PRO B CA 1
ATOM 1408 C C . PRO B 1 63 ? -7.645 11.984 -8.18 1 88.31 63 PRO B C 1
ATOM 1410 O O . PRO B 1 63 ? -6.984 12.102 -9.211 1 88.31 63 PRO B O 1
ATOM 1413 N N . ASP B 1 64 ? -7.902 13.047 -7.445 1 83.25 64 ASP B N 1
ATOM 1414 C CA . ASP B 1 64 ? -7.5 14.383 -7.867 1 83.25 64 ASP B CA 1
ATOM 1415 C C . ASP B 1 64 ? -6.348 14.906 -7.008 1 83.25 64 ASP B C 1
ATOM 1417 O O . ASP B 1 64 ? -6.02 16.094 -7.059 1 83.25 64 ASP B O 1
ATOM 1421 N N . SER B 1 65 ? -5.754 14.117 -6.199 1 82.5 65 SER B N 1
ATOM 1422 C CA . SER B 1 65 ? -4.625 14.414 -5.32 1 82.5 65 SER B CA 1
ATOM 1423 C C . SER B 1 65 ? -4.953 15.547 -4.355 1 82.5 65 SER B C 1
ATOM 1425 O O . SER B 1 65 ? -4.051 16.203 -3.828 1 82.5 65 SER B O 1
ATOM 1427 N N . ASP B 1 66 ? -6.262 15.859 -4.215 1 87.81 66 ASP B N 1
ATOM 1428 C CA . ASP B 1 66 ? -6.68 16.906 -3.289 1 87.81 66 ASP B CA 1
ATOM 1429 C C . ASP B 1 66 ? -7.211 16.312 -1.988 1 87.81 66 ASP B C 1
ATOM 1431 O O . ASP B 1 66 ? -7.598 17.047 -1.076 1 87.81 66 ASP B O 1
ATOM 1435 N N . ARG B 1 67 ? -7.273 15.109 -1.968 1 93.38 67 ARG B N 1
ATOM 1436 C CA . ARG B 1 67 ? -7.684 14.375 -0.774 1 93.38 67 ARG B CA 1
ATOM 1437 C C . ARG B 1 67 ? -6.82 13.133 -0.567 1 93.38 67 ARG B C 1
ATOM 1439 O O . ARG B 1 67 ? -6.242 12.609 -1.52 1 93.38 67 ARG B O 1
ATOM 1446 N N . ILE B 1 68 ? -6.812 12.719 0.681 1 95.12 68 ILE B N 1
ATOM 1447 C CA . ILE B 1 68 ? -6.145 11.461 0.985 1 95.12 68 ILE B CA 1
ATOM 1448 C C . ILE B 1 68 ? -7.105 10.531 1.729 1 95.12 68 ILE B C 1
ATOM 1450 O O . ILE B 1 68 ? -8.055 10.992 2.367 1 95.12 68 ILE B O 1
ATOM 1454 N N . LEU B 1 69 ? -6.906 9.242 1.535 1 96.5 69 LEU B N 1
ATOM 1455 C CA . LEU B 1 69 ? -7.57 8.164 2.262 1 96.5 69 LEU B CA 1
ATOM 1456 C C . LEU B 1 69 ? -6.60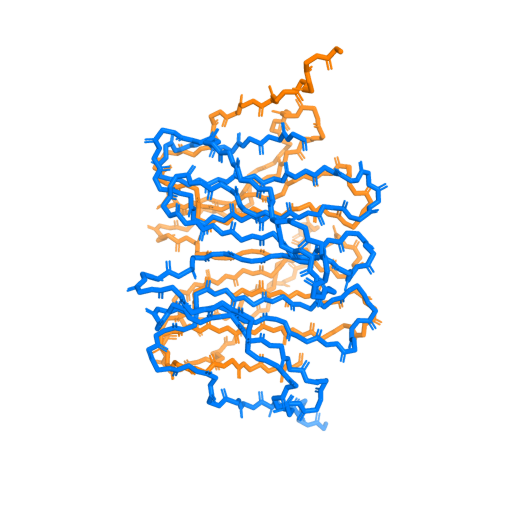2 7.48 3.219 1 96.5 69 LEU B C 1
ATOM 1458 O O . LEU B 1 69 ? -5.488 7.117 2.826 1 96.5 69 LEU B O 1
ATOM 1462 N N . TYR B 1 70 ? -6.93 7.379 4.473 1 96.88 70 TYR B N 1
ATOM 1463 C CA . TYR B 1 70 ? -6.07 6.66 5.402 1 96.88 70 TYR B CA 1
ATOM 1464 C C . TYR B 1 70 ? -6.891 5.914 6.445 1 96.88 70 TYR B C 1
ATOM 1466 O O . TYR B 1 70 ? -8.117 6.035 6.48 1 96.88 70 TYR B O 1
ATOM 1474 N N . THR B 1 71 ? -6.195 5.098 7.191 1 95.88 71 THR B N 1
ATOM 1475 C CA . THR B 1 71 ? -6.867 4.199 8.125 1 95.88 71 THR B CA 1
ATOM 1476 C C . THR B 1 71 ? -6.652 4.652 9.562 1 95.88 71 THR B C 1
ATOM 1478 O O . THR B 1 71 ? -5.594 5.184 9.898 1 95.88 71 THR B O 1
ATOM 1481 N N . SER B 1 72 ? -7.59 4.445 10.406 1 92.75 72 SER B N 1
ATOM 1482 C CA . SER B 1 72 ? -7.531 4.559 11.859 1 92.75 72 SER B CA 1
ATOM 1483 C C . SER B 1 72 ? -8.297 3.422 12.531 1 92.75 72 SER B C 1
ATOM 1485 O O . SER B 1 72 ? -9.508 3.512 12.727 1 92.75 72 SER B O 1
ATOM 1487 N N . GLY B 1 73 ? -7.488 2.396 12.914 1 91.56 73 GLY B N 1
ATOM 1488 C CA . GLY B 1 73 ? -8.164 1.206 13.406 1 91.56 73 GLY B CA 1
ATOM 1489 C C . GLY B 1 73 ? -9.055 0.55 12.367 1 91.56 73 GLY B C 1
ATOM 1490 O O . GLY B 1 73 ? -8.57 0.065 11.344 1 91.56 73 GLY B O 1
ATOM 1491 N N . ARG B 1 74 ? -10.398 0.694 12.672 1 93.44 74 ARG B N 1
ATOM 1492 C CA . ARG B 1 74 ? -11.367 0.062 11.781 1 93.44 74 ARG B CA 1
ATOM 1493 C C . ARG B 1 74 ? -12.016 1.09 10.867 1 93.44 74 ARG B C 1
ATOM 1495 O O . ARG B 1 74 ? -12.945 0.766 10.125 1 93.44 74 ARG B O 1
ATOM 1502 N N . LEU B 1 75 ? -11.508 2.256 10.906 1 94 75 LEU B N 1
ATOM 1503 C CA . LEU B 1 75 ? -12.133 3.355 10.18 1 94 75 LEU B CA 1
ATOM 1504 C C . LEU B 1 75 ? -11.336 3.695 8.922 1 94 75 LEU B C 1
ATOM 1506 O O . LEU B 1 75 ? -10.102 3.674 8.938 1 94 75 LEU B O 1
ATOM 1510 N N . LEU B 1 76 ? -12.117 3.99 7.922 1 96.56 76 LEU B N 1
ATOM 1511 C CA . LEU B 1 76 ? -11.578 4.711 6.773 1 96.56 76 LEU B CA 1
ATOM 1512 C C . LEU B 1 76 ? -11.844 6.207 6.895 1 96.56 76 LEU B C 1
ATOM 1514 O O . LEU B 1 76 ? -12.93 6.617 7.297 1 96.56 76 LEU B O 1
ATOM 1518 N N . ILE B 1 77 ? -10.836 6.969 6.609 1 94.81 77 ILE B N 1
ATOM 1519 C CA . ILE B 1 77 ? -10.961 8.414 6.727 1 94.81 77 ILE B CA 1
ATOM 1520 C C . ILE B 1 77 ? -10.523 9.078 5.418 1 94.81 77 ILE B C 1
ATOM 1522 O O . ILE B 1 77 ? -9.445 8.789 4.898 1 94.81 77 ILE B O 1
ATOM 1526 N N . ILE B 1 78 ? -11.367 9.898 4.879 1 95 78 ILE B N 1
ATOM 1527 C CA . ILE B 1 78 ? -10.992 10.766 3.766 1 95 78 ILE B CA 1
ATOM 1528 C C . ILE B 1 78 ? -10.766 12.188 4.273 1 95 78 ILE B C 1
ATOM 1530 O O . ILE B 1 78 ? -11.664 12.789 4.863 1 95 78 IL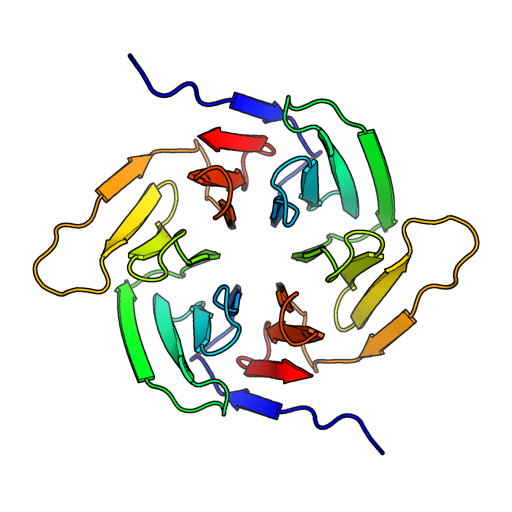E B O 1
ATOM 1534 N N . LYS B 1 79 ? -9.602 12.656 3.996 1 93.44 79 LYS B N 1
ATOM 1535 C CA . LYS B 1 79 ? -9.234 14 4.426 1 93.44 79 LYS B CA 1
ATOM 1536 C C . LYS B 1 79 ? -8.914 14.891 3.225 1 93.44 79 LYS B C 1
ATOM 1538 O O . LYS B 1 79 ? -7.973 14.609 2.475 1 93.44 79 LYS B O 1
ATOM 1543 N N . PRO B 1 80 ? -9.703 16 3.096 1 92.31 80 PRO B N 1
ATOM 1544 C CA . PRO B 1 80 ? -9.289 16.984 2.102 1 92.31 80 PRO B CA 1
ATOM 1545 C C . PRO B 1 80 ? -7.992 17.703 2.48 1 92.31 80 PRO B C 1
ATOM 1547 O O . PRO B 1 80 ? -7.738 17.938 3.664 1 92.31 80 PRO B O 1
ATOM 1550 N N . LEU B 1 81 ? -7.18 17.953 1.527 1 89.62 81 LEU B N 1
ATOM 1551 C CA . LEU B 1 81 ? -5.922 18.656 1.79 1 89.62 81 LEU B CA 1
ATOM 1552 C C . LEU B 1 81 ? -6.137 20.156 1.891 1 89.62 81 LEU B C 1
ATOM 1554 O O . LEU B 1 81 ? -5.266 20.875 2.381 1 89.62 81 LEU B O 1
ATOM 1558 N N . GLN B 1 82 ? -7.227 20.562 1.44 1 83.62 82 GLN B N 1
ATOM 1559 C CA . GLN B 1 82 ? -7.609 21.953 1.606 1 83.62 82 GLN B CA 1
ATOM 1560 C C . GLN B 1 82 ? -8.242 22.188 2.975 1 83.62 82 GLN B C 1
ATOM 1562 O O . GLN B 1 82 ? -9.07 21.391 3.43 1 83.62 82 GLN B O 1
ATOM 1567 N N . PRO B 1 83 ? -7.816 23.156 3.68 1 74 83 PRO B N 1
ATOM 1568 C CA . PRO B 1 83 ? -8.188 23.422 5.074 1 74 83 PRO B CA 1
ATOM 1569 C C . PRO B 1 83 ? -9.703 23.531 5.266 1 74 83 PRO B C 1
ATOM 1571 O O . PRO B 1 83 ? -10.227 23.141 6.305 1 74 83 PRO B O 1
ATOM 1574 N N . SER B 1 84 ? -10.445 23.953 4.426 1 77 84 SER B N 1
ATOM 1575 C CA . SER B 1 84 ? -11.82 24.328 4.715 1 77 84 SER B CA 1
ATOM 1576 C C . SER B 1 84 ? -12.773 23.141 4.535 1 77 84 SER B C 1
ATOM 1578 O O . SER B 1 84 ? -13.945 23.219 4.898 1 77 84 SER B O 1
ATOM 1580 N N . ALA B 1 85 ? -12.344 22.094 4.238 1 79.31 85 ALA B N 1
ATOM 1581 C CA . ALA B 1 85 ? -13.25 20.984 3.928 1 79.31 85 ALA B CA 1
ATOM 1582 C C . ALA B 1 85 ? -13.289 19.969 5.066 1 79.31 85 ALA B C 1
ATOM 1584 O O . ALA B 1 85 ? -12.281 19.75 5.742 1 79.31 85 ALA B O 1
ATOM 1585 N N . LYS B 1 86 ? -14.43 19.406 5.336 1 86.88 86 LYS B N 1
ATOM 1586 C CA . LYS B 1 86 ? -14.641 18.453 6.414 1 86.88 86 LYS B CA 1
ATOM 1587 C C . LYS B 1 86 ? -14.133 17.062 6.023 1 86.88 86 LYS B C 1
ATOM 1589 O O . LYS B 1 86 ? -14.234 16.672 4.863 1 86.88 86 LYS B O 1
ATOM 1594 N N . LEU B 1 87 ? -13.641 16.297 7.086 1 89.69 87 LEU B N 1
ATOM 1595 C CA . LEU B 1 87 ? -13.219 14.922 6.859 1 89.69 87 LEU B CA 1
ATOM 1596 C C . LEU B 1 87 ? -14.414 13.977 6.863 1 89.69 87 LEU B C 1
ATOM 1598 O O . LEU B 1 87 ? -15.414 14.25 7.527 1 89.69 87 LEU B O 1
ATOM 1602 N N . LEU B 1 88 ? -14.375 12.953 6.07 1 93.31 88 LEU B N 1
ATOM 1603 C CA . LEU B 1 88 ? -15.336 11.859 6.047 1 93.31 88 LEU B CA 1
ATOM 1604 C C . LEU B 1 88 ? -14.734 10.594 6.648 1 93.31 88 LEU B C 1
ATOM 1606 O O . LEU B 1 88 ? -13.57 10.266 6.383 1 93.31 88 LEU B O 1
ATOM 1610 N N . GLN B 1 89 ? -15.461 9.945 7.547 1 94.62 89 GLN B N 1
ATOM 1611 C CA . GLN B 1 89 ? -14.969 8.695 8.109 1 94.62 89 GLN B CA 1
ATOM 1612 C C . GLN B 1 89 ? -16.109 7.695 8.312 1 94.62 89 GLN B C 1
ATOM 1614 O O . GLN B 1 89 ? -17.25 8.094 8.562 1 94.62 89 GLN B O 1
ATOM 1619 N N . TRP B 1 90 ? -15.828 6.383 8.117 1 94.69 90 TRP B N 1
ATOM 1620 C CA . TRP B 1 90 ? -16.812 5.336 8.344 1 94.69 90 TRP B CA 1
ATOM 1621 C C . TRP B 1 90 ? -16.141 4.012 8.695 1 94.69 90 TRP B C 1
ATOM 1623 O O . TRP B 1 90 ? -14.961 3.82 8.406 1 94.69 90 TRP B O 1
ATOM 1633 N N . LYS B 1 91 ? -16.859 3.154 9.359 1 93.75 91 LYS B N 1
ATOM 1634 C CA . LYS B 1 91 ? -16.391 1.805 9.648 1 93.75 91 LYS B CA 1
ATOM 1635 C C . LYS B 1 91 ? -16.484 0.912 8.422 1 93.75 91 LYS B C 1
ATOM 1637 O O . LYS B 1 91 ? -17.562 0.762 7.836 1 93.75 91 LYS B O 1
ATOM 1642 N N . ALA B 1 92 ? -15.406 0.402 8.047 1 91.75 92 ALA B N 1
ATOM 1643 C CA . ALA B 1 92 ? -15.406 -0.398 6.828 1 91.75 92 ALA B CA 1
ATOM 1644 C C . ALA B 1 92 ? -15.18 -1.876 7.141 1 91.75 92 ALA B C 1
ATOM 1646 O O . ALA B 1 92 ? -15.586 -2.746 6.363 1 91.75 92 ALA B O 1
ATOM 1647 N N . HIS B 1 93 ? -14.484 -2.24 8.18 1 92.81 93 HIS B N 1
ATOM 1648 C CA . HIS B 1 93 ? -14.133 -3.617 8.508 1 92.81 93 HIS B CA 1
ATOM 1649 C C . HIS B 1 93 ? -14.414 -3.92 9.977 1 92.81 93 HIS B C 1
ATOM 1651 O O . HIS B 1 93 ? -14.586 -3.004 10.781 1 92.81 93 HIS B O 1
ATOM 1657 N N . ASP B 1 94 ? -14.5 -5.176 10.297 1 90.19 94 ASP B N 1
ATOM 1658 C CA . ASP B 1 94 ? -14.672 -5.594 11.68 1 90.19 94 ASP B CA 1
ATOM 1659 C C . ASP B 1 94 ? -13.32 -5.723 12.391 1 90.19 94 ASP B C 1
ATOM 1661 O O . ASP B 1 94 ? -13.266 -5.766 13.617 1 90.19 94 ASP B O 1
ATOM 1665 N N . GLY B 1 95 ? -12.227 -5.785 11.617 1 91.12 95 GLY B N 1
ATOM 1666 C CA . GLY B 1 95 ? -10.867 -5.793 12.125 1 91.12 95 GLY B CA 1
ATOM 1667 C C . GLY B 1 95 ? -10.047 -4.605 11.664 1 91.12 95 GLY B C 1
ATOM 1668 O O . GLY B 1 95 ? -10.547 -3.76 10.914 1 91.12 95 GLY B O 1
ATOM 1669 N N . ILE B 1 96 ? -8.836 -4.539 12.195 1 95.62 96 ILE B N 1
ATOM 1670 C CA . ILE B 1 96 ? -7.938 -3.451 11.82 1 95.62 96 ILE B CA 1
ATOM 1671 C C . ILE B 1 96 ? -7.734 -3.445 10.305 1 95.62 96 ILE B C 1
ATOM 1673 O O . ILE B 1 96 ? -7.535 -4.5 9.695 1 95.62 96 ILE B O 1
ATOM 1677 N N . ILE B 1 97 ? -7.887 -2.281 9.758 1 97.44 97 ILE B N 1
ATOM 1678 C CA . ILE B 1 97 ? -7.586 -2.117 8.336 1 97.44 97 ILE B CA 1
ATOM 1679 C C . ILE B 1 97 ? -6.082 -1.915 8.148 1 97.44 97 ILE B C 1
ATOM 1681 O O . ILE B 1 97 ? -5.492 -1.012 8.742 1 97.44 97 ILE B O 1
ATOM 1685 N N . LEU B 1 98 ? -5.469 -2.705 7.328 1 97.81 98 LEU B N 1
ATOM 1686 C CA . LEU B 1 98 ? -4.02 -2.697 7.172 1 97.81 98 LEU B CA 1
ATOM 1687 C C . LEU B 1 98 ? -3.621 -2.053 5.848 1 97.81 98 LEU B C 1
ATOM 1689 O O . LEU B 1 98 ? -2.48 -1.612 5.684 1 97.81 98 LEU B O 1
ATOM 1693 N N . LYS B 1 99 ? -4.562 -2.039 4.918 1 97.81 99 LYS B N 1
ATOM 1694 C CA . LYS B 1 99 ? -4.23 -1.512 3.598 1 97.81 99 LYS B CA 1
ATOM 1695 C C . LYS B 1 99 ? -5.434 -0.816 2.967 1 97.81 99 LYS B C 1
ATOM 1697 O O . LYS B 1 99 ? -6.566 -1.294 3.084 1 97.81 99 LYS B O 1
ATOM 1702 N N . VAL B 1 100 ? -5.105 0.285 2.201 1 98 100 VAL B N 1
ATOM 1703 C CA . VAL B 1 100 ? -6.102 0.94 1.357 1 98 100 VAL B CA 1
ATOM 1704 C C . VAL B 1 100 ? -5.477 1.305 0.012 1 98 100 VAL B C 1
ATOM 1706 O O . VAL B 1 100 ? -4.258 1.432 -0.1 1 98 100 VAL B O 1
ATOM 1709 N N . ASP B 1 101 ? -6.266 1.387 -0.933 1 97.38 101 ASP B N 1
ATOM 1710 C CA . ASP B 1 101 ? -5.938 1.918 -2.252 1 97.38 101 ASP B CA 1
ATOM 1711 C C . ASP B 1 101 ? -7.133 2.643 -2.865 1 97.38 101 ASP B C 1
ATOM 1713 O O . ASP B 1 101 ? -8.281 2.328 -2.551 1 97.38 101 ASP B O 1
ATOM 1717 N N . TRP B 1 102 ? -6.867 3.613 -3.633 1 95.88 102 TRP B N 1
ATOM 1718 C CA . TRP B 1 102 ? -7.906 4.398 -4.297 1 95.88 102 TRP B CA 1
ATOM 1719 C C . TRP B 1 102 ? -7.605 4.547 -5.785 1 95.88 102 TRP B C 1
ATOM 1721 O O . TRP B 1 102 ? -6.656 5.234 -6.168 1 95.88 102 TRP B O 1
ATOM 1731 N N . ASN B 1 103 ? -8.391 3.943 -6.562 1 92.44 103 ASN B N 1
ATOM 1732 C CA . ASN B 1 103 ? -8.164 3.969 -8 1 92.44 103 ASN B CA 1
ATOM 1733 C C . ASN B 1 103 ? -8.648 5.273 -8.625 1 92.44 103 ASN B C 1
ATOM 1735 O O . ASN B 1 103 ? -9.82 5.641 -8.477 1 92.44 103 ASN B O 1
ATOM 1739 N N . SER B 1 104 ? -7.777 5.863 -9.414 1 87.38 104 SER B N 1
ATOM 1740 C CA . SER B 1 104 ? -8.086 7.188 -9.938 1 87.38 104 SER B CA 1
ATOM 1741 C C . SER B 1 104 ? -8.977 7.094 -11.18 1 87.38 104 SER B C 1
ATOM 1743 O O . SER B 1 104 ? -9.633 8.07 -11.555 1 87.38 104 SER B O 1
ATOM 1745 N N . VAL B 1 105 ? -8.969 5.953 -11.781 1 85.12 105 VAL B N 1
ATOM 1746 C CA . VAL B 1 105 ? -9.703 5.797 -13.031 1 85.12 105 VAL B CA 1
ATOM 1747 C C . VAL B 1 105 ? -11.18 5.543 -12.734 1 85.12 105 VAL B C 1
ATOM 1749 O O . VAL B 1 105 ? -12.055 6.184 -13.312 1 85.12 105 VAL B O 1
ATOM 1752 N N . ASN B 1 106 ? -11.516 4.785 -11.789 1 85.69 106 ASN B N 1
ATOM 1753 C CA . ASN B 1 106 ? -12.906 4.43 -11.562 1 85.69 106 ASN B CA 1
ATOM 1754 C C . ASN B 1 106 ? -13.414 4.945 -10.219 1 85.69 106 ASN B C 1
ATOM 1756 O O . ASN B 1 106 ? -14.57 4.734 -9.859 1 85.69 106 ASN B O 1
ATOM 1760 N N . ASP B 1 107 ? -12.586 5.539 -9.414 1 91 107 ASP B N 1
ATOM 1761 C CA . ASP B 1 107 ? -12.898 6.184 -8.148 1 91 107 ASP B CA 1
ATOM 1762 C C . ASP B 1 107 ? -13.328 5.156 -7.098 1 91 107 ASP B C 1
ATOM 1764 O O . ASP B 1 107 ? -14.148 5.453 -6.23 1 91 107 ASP B O 1
ATOM 1768 N N . LEU B 1 108 ? -12.844 3.924 -7.211 1 93.12 108 LEU B N 1
ATOM 1769 C CA . LEU B 1 108 ? -13.164 2.877 -6.242 1 93.12 108 LEU B CA 1
ATOM 1770 C C . LEU B 1 108 ? -12.094 2.805 -5.156 1 93.12 108 LEU B C 1
ATOM 1772 O O . LEU B 1 108 ? -10.906 2.943 -5.438 1 93.12 108 LEU B O 1
ATOM 1776 N N . ILE B 1 109 ? -12.609 2.551 -3.926 1 95.88 109 ILE B N 1
ATOM 1777 C CA . ILE B 1 109 ? -11.742 2.375 -2.766 1 95.88 109 ILE B CA 1
ATOM 1778 C C . ILE B 1 109 ? -11.602 0.887 -2.451 1 95.88 109 ILE B C 1
ATOM 1780 O O . ILE B 1 109 ? -12.594 0.156 -2.414 1 95.88 109 ILE B O 1
ATOM 1784 N N . LEU B 1 110 ? -10.336 0.475 -2.342 1 96.81 110 LEU B N 1
ATOM 1785 C CA . LEU B 1 110 ? -10 -0.858 -1.854 1 96.81 110 LEU B CA 1
ATOM 1786 C C . LEU B 1 110 ? -9.516 -0.801 -0.41 1 96.81 110 LEU B C 1
ATOM 1788 O O . LEU B 1 110 ? -8.711 0.066 -0.054 1 96.81 110 LEU B O 1
ATOM 1792 N N . SER B 1 111 ? -10.078 -1.663 0.457 1 97.75 111 SER B N 1
ATOM 1793 C CA . SER B 1 111 ? -9.578 -1.816 1.818 1 97.75 111 SER B CA 1
ATOM 1794 C C . SER B 1 111 ? -9.406 -3.289 2.182 1 97.75 111 SER B C 1
ATOM 1796 O O . SER B 1 111 ? -10.133 -4.145 1.675 1 97.75 111 SER B O 1
ATOM 1798 N N . SER B 1 112 ? -8.422 -3.57 3.025 1 97.31 112 SER B N 1
ATOM 1799 C CA . SER B 1 112 ? -8.156 -4.926 3.496 1 97.31 112 SER B CA 1
ATOM 1800 C C . SER B 1 112 ? -7.512 -4.914 4.879 1 97.31 112 SER B C 1
ATOM 1802 O O . SER B 1 112 ? -6.984 -3.889 5.316 1 97.31 112 SER B O 1
ATOM 1804 N N . GLY B 1 113 ? -7.605 -6.113 5.473 1 96.81 113 GLY B N 1
ATOM 1805 C CA . GLY B 1 113 ? -6.984 -6.105 6.789 1 96.81 113 GLY B CA 1
ATOM 1806 C C . GLY B 1 113 ? -7.074 -7.441 7.5 1 96.81 113 GLY B C 1
ATOM 1807 O O . GLY B 1 113 ? -6.914 -8.492 6.875 1 96.81 113 GLY B O 1
ATOM 1808 N N . GLU B 1 114 ? -7.234 -7.352 8.773 1 96.31 114 GLU B N 1
ATOM 1809 C CA . GLU B 1 114 ? -7.094 -8.5 9.664 1 96.31 114 GLU B CA 1
ATOM 1810 C C . GLU B 1 114 ? -8.297 -9.438 9.555 1 96.31 114 GLU B C 1
ATOM 1812 O O . GLU B 1 114 ? -8.242 -10.578 10.016 1 96.31 114 GLU B O 1
ATOM 1817 N N . ASP B 1 115 ? -9.359 -9.023 8.977 1 93.94 115 ASP B N 1
ATOM 1818 C CA . ASP B 1 115 ? -10.555 -9.852 8.867 1 93.94 115 ASP B CA 1
ATOM 1819 C C . ASP B 1 115 ? -10.438 -10.82 7.691 1 93.94 115 ASP B C 1
ATOM 1821 O O . ASP B 1 115 ? -11.398 -11.508 7.348 1 93.94 115 ASP B O 1
ATOM 1825 N N . CYS B 1 116 ? -9.383 -10.828 6.957 1 95 116 CYS B N 1
ATOM 1826 C CA . CYS B 1 116 ? -9.016 -11.766 5.902 1 95 116 CYS B CA 1
ATOM 1827 C C . CYS B 1 116 ? -9.758 -11.445 4.609 1 95 116 CYS B C 1
ATOM 1829 O O . CYS B 1 116 ? -9.75 -12.242 3.67 1 95 116 CYS B O 1
ATOM 1831 N N . LYS B 1 117 ? -10.312 -10.281 4.586 1 94.75 117 LYS B N 1
ATOM 1832 C CA . LYS B 1 117 ? -11.109 -9.867 3.436 1 94.75 117 LYS B CA 1
ATOM 1833 C C . LYS B 1 117 ? -10.555 -8.594 2.809 1 94.75 117 LYS B C 1
ATOM 1835 O O . LYS B 1 117 ? -9.859 -7.824 3.473 1 94.75 117 LYS B O 1
ATOM 1840 N N . TYR B 1 118 ? -10.797 -8.516 1.552 1 96.44 118 TYR B N 1
ATOM 1841 C CA . TYR B 1 118 ? -10.742 -7.164 1.016 1 96.44 118 TYR B CA 1
ATOM 1842 C C . TYR B 1 118 ? -12.133 -6.668 0.645 1 96.44 118 TYR B C 1
ATOM 1844 O O . TYR B 1 118 ? -13.039 -7.469 0.39 1 96.44 118 TYR B O 1
ATOM 1852 N N . LYS B 1 119 ? -12.359 -5.379 0.656 1 96.06 119 LYS B N 1
ATOM 1853 C CA . LYS B 1 119 ? -13.625 -4.738 0.313 1 96.06 119 LYS B CA 1
ATOM 1854 C C . LYS B 1 119 ? -13.422 -3.631 -0.715 1 96.06 119 LYS B C 1
ATOM 1856 O O . LYS B 1 119 ? -12.398 -2.938 -0.691 1 96.06 119 LYS B O 1
ATOM 1861 N N . VAL B 1 120 ? -14.359 -3.57 -1.594 1 95.19 120 VAL B N 1
ATOM 1862 C CA . VAL B 1 120 ? -14.344 -2.525 -2.611 1 95.19 120 VAL B CA 1
ATOM 1863 C C . VAL B 1 120 ? -15.633 -1.703 -2.521 1 95.19 120 VAL B C 1
ATOM 1865 O O . VAL B 1 120 ? -16.719 -2.26 -2.383 1 95.19 120 VAL B O 1
ATOM 1868 N N . LYS B 1 121 ? -15.391 -0.462 -2.508 1 91.38 121 LYS B N 1
ATOM 1869 C CA . LYS B 1 121 ? -16.531 0.454 -2.441 1 91.38 121 LYS B CA 1
ATOM 1870 C C . LYS B 1 121 ? -16.312 1.654 -3.359 1 91.38 121 LYS B C 1
ATOM 1872 O O . LYS B 1 121 ? -15.211 2.195 -3.441 1 91.38 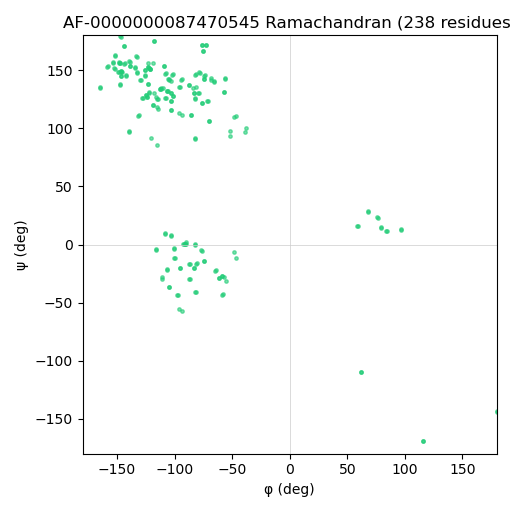121 LYS B O 1
#

InterPro domains:
  IPR001680 WD40 repeat [PF00400] (5-40)
  IPR001680 WD40 repeat [PF00400] (88-119)
  IPR001680 WD40 repeat [PS50082] (8-40)
  IPR001680 WD40 repeat [SM00320] (1-40)
  IPR001680 WD40 repeat [SM00320] (42-79)
  IPR001680 WD40 repeat [SM00320] (83-119)
  IPR015943 WD40/YVTN repeat-like-containing domain superfamily [G3DSA:2.130.10.10] (1-121)
  IPR036322 WD40-repeat-containing domain superfamily [SSF50978] (4-119)